Protein AF-A0A0S8ILL0-F1 (afdb_monomer)

Foldseek 3Di:
DDLVVLLVVLLVLQVVQDPDQWDWWDFWLWIWIQGSPVRFIATPVVRHTDDSLVSSLVSLQNSCVSVPADAFPPDKDFLVRAPPCVPCPVVLCVLFWVLLCVVPQQPVVCVVVLVVRTPWAWDDPEPTKIWGCRTVNKIKIKHWHHDDPPGGIGITIITGPSVVVRDHSVSVSVSSSVVSVSD

Solvent-accessible surface area (backbone atoms only — not comparable to full-atom values): 10178 Å² total; per-residue (Å²): 132,58,66,68,60,55,41,52,52,36,50,54,56,32,59,73,76,45,90,60,59,64,49,79,47,61,48,58,86,38,43,30,45,35,35,58,81,79,72,42,44,32,32,63,84,74,73,38,76,56,56,68,74,54,43,44,51,53,35,41,46,49,41,33,50,76,75,54,67,68,68,81,65,86,42,73,36,43,70,88,71,51,70,79,47,81,88,40,61,68,54,37,43,61,46,26,32,46,51,41,29,70,72,26,34,90,49,51,73,62,58,61,63,45,54,81,71,37,65,54,47,80,45,98,45,71,79,36,22,36,36,33,45,42,31,91,92,39,53,39,35,41,35,30,39,69,51,61,100,89,45,71,41,43,53,50,59,31,31,40,54,35,47,68,78,52,39,55,58,67,51,50,46,51,47,43,23,52,52,30,70,71,96

Nearest PDB structures (foldseek):
  6m3l-assembly1_B-2  TM=4.418E-01  e=1.597E+00  Pyrococcus abyssi GE5
  8eww-assembly2_B  TM=3.552E-01  e=1.205E+00  Arabidopsis thaliana
  6dhv-assembly1_A  TM=3.533E-01  e=1.597E+00  Arabidopsis thaliana
  8ey9-assembly3_C  TM=3.560E-01  e=3.141E+00  Arabidopsis thaliana
  4dx8-assembly2_B  TM=2.811E-01  e=2.240E+00  Homo sapiens

Sequence (183 aa):
MSYAIALNKAWEELLGLSSSKELSVKFLADEYTIDCENRRALSLSCNAPTKDFIAILLLHYLTKKVQGLPVLTEEWLGFKELSGIEGYKAAFKRRSLEPIIRKYGRNPQELLSVLDRLPGKRVDQADIGIVLEAFEGVPVMILMWRPDEEFGPEANILFDRSITGIFCTEDIVVLAGIVANQL

Mean predicted aligned error: 3.22 Å

Structure (mmCIF, N/CA/C/O backbone):
data_AF-A0A0S8ILL0-F1
#
_entry.id   AF-A0A0S8ILL0-F1
#
loop_
_atom_site.group_PDB
_atom_site.id
_atom_site.type_symbol
_atom_site.label_atom_id
_atom_site.label_alt_id
_atom_site.label_comp_id
_atom_site.label_asym_id
_atom_site.label_entity_id
_atom_site.label_seq_id
_atom_site.pdbx_PDB_ins_code
_atom_site.Cartn_x
_atom_site.Cartn_y
_atom_site.Cartn_z
_atom_site.occupancy
_atom_site.B_iso_or_equiv
_atom_site.auth_seq_id
_atom_site.auth_comp_id
_atom_site.auth_asym_id
_atom_site.auth_atom_id
_atom_site.pdbx_PDB_model_num
ATOM 1 N N . MET A 1 1 ? -0.898 18.788 7.955 1.00 62.12 1 MET A N 1
ATOM 2 C CA . MET A 1 1 ? -1.599 18.245 9.141 1.00 62.12 1 MET A CA 1
ATOM 3 C C . MET A 1 1 ? -0.627 17.319 9.861 1.00 62.12 1 MET A C 1
ATOM 5 O O . MET A 1 1 ? 0.148 16.672 9.171 1.00 62.12 1 MET A O 1
ATOM 9 N N . SER A 1 2 ? -0.567 17.299 11.196 1.00 86.94 2 SER A N 1
ATOM 10 C CA . SER A 1 2 ? 0.280 16.314 11.891 1.00 86.94 2 SER A CA 1
ATOM 11 C C . SER A 1 2 ? -0.381 14.933 11.858 1.00 86.94 2 SER A C 1
ATOM 13 O O . SER A 1 2 ? -1.610 14.842 11.810 1.00 86.94 2 SER A O 1
ATOM 15 N N . TYR A 1 3 ? 0.417 13.865 11.925 1.00 87.81 3 TYR A N 1
ATOM 16 C CA . TYR A 1 3 ? -0.109 12.496 11.960 1.00 87.81 3 TYR A CA 1
ATOM 17 C C . TYR A 1 3 ? -1.069 12.258 13.129 1.00 87.81 3 TYR A C 1
ATOM 19 O O . TYR A 1 3 ? -2.081 11.595 12.948 1.00 87.81 3 TYR A O 1
ATOM 27 N N . ALA A 1 4 ? -0.827 12.873 14.289 1.00 90.50 4 ALA A N 1
ATOM 28 C CA . ALA A 1 4 ? -1.716 12.766 15.445 1.00 90.50 4 ALA A CA 1
ATOM 29 C C . ALA 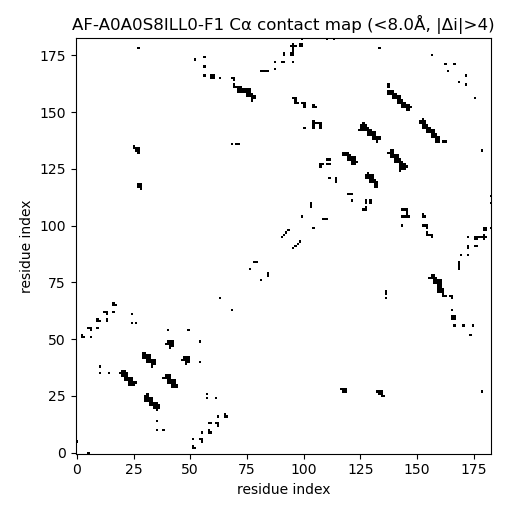A 1 4 ? -3.147 13.256 15.154 1.00 90.50 4 ALA A C 1
ATOM 31 O O . ALA A 1 4 ? -4.114 12.628 15.575 1.00 90.50 4 ALA A O 1
ATOM 32 N N . ILE A 1 5 ? -3.296 14.357 14.406 1.00 93.12 5 ILE A N 1
ATOM 33 C CA . ILE A 1 5 ? -4.619 14.887 14.039 1.00 93.12 5 ILE A CA 1
ATOM 34 C C . ILE A 1 5 ? -5.313 13.940 13.054 1.00 93.12 5 ILE A C 1
ATOM 36 O O . ILE A 1 5 ? -6.489 13.631 13.233 1.00 93.12 5 ILE A O 1
ATOM 40 N N . ALA A 1 6 ? -4.583 13.461 12.043 1.00 93.62 6 ALA A N 1
ATOM 41 C CA . ALA A 1 6 ? -5.119 12.527 11.056 1.00 93.62 6 ALA A CA 1
ATOM 42 C C . ALA A 1 6 ? -5.548 11.198 11.704 1.00 93.62 6 ALA A C 1
ATOM 44 O O . ALA A 1 6 ? -6.652 10.726 11.450 1.00 93.62 6 ALA A O 1
ATOM 45 N N . LEU A 1 7 ? -4.727 10.651 12.606 1.00 95.19 7 LEU A N 1
ATOM 46 C CA . LEU A 1 7 ? -5.043 9.445 13.371 1.00 95.19 7 LEU A CA 1
ATOM 47 C C . LEU A 1 7 ? -6.288 9.623 14.234 1.00 95.19 7 LEU A C 1
ATOM 49 O O . LEU A 1 7 ? -7.170 8.772 14.198 1.00 95.19 7 LEU A O 1
ATOM 53 N N . ASN A 1 8 ? -6.381 10.718 14.992 1.00 95.69 8 ASN A N 1
ATOM 54 C CA . ASN A 1 8 ? -7.549 10.967 15.836 1.00 95.69 8 ASN A CA 1
ATOM 55 C C . ASN A 1 8 ? -8.836 11.006 15.011 1.00 95.69 8 ASN A C 1
ATOM 57 O O . ASN A 1 8 ? -9.804 10.343 15.376 1.00 95.69 8 ASN A O 1
ATOM 61 N N . LYS A 1 9 ? -8.816 11.705 13.871 1.00 95.88 9 LYS A N 1
ATOM 62 C CA . LYS A 1 9 ? -9.959 11.759 12.958 1.00 95.88 9 LYS A CA 1
ATOM 63 C C . LYS A 1 9 ? -10.311 10.375 12.397 1.00 95.88 9 LYS A C 1
ATOM 65 O O . LYS A 1 9 ? -11.478 10.002 12.404 1.00 95.88 9 LYS A O 1
ATOM 70 N N . ALA A 1 10 ? -9.315 9.610 11.950 1.00 96.38 10 ALA A N 1
ATOM 71 C CA . ALA A 1 10 ? -9.527 8.275 11.394 1.00 96.38 10 ALA A CA 1
ATOM 72 C C . ALA A 1 10 ? -10.113 7.297 12.433 1.00 96.38 10 ALA A C 1
ATOM 74 O O . ALA A 1 10 ? -11.002 6.510 12.112 1.00 96.38 10 ALA A O 1
ATOM 75 N N . TRP A 1 11 ? -9.667 7.381 13.693 1.00 96.88 11 TRP A N 1
ATOM 76 C CA . TRP A 1 11 ? -10.238 6.606 14.797 1.00 96.88 11 TRP A CA 1
ATOM 77 C C . TRP A 1 11 ? -11.682 6.995 15.101 1.00 96.88 11 TRP A C 1
ATOM 79 O O . TRP A 1 11 ? -12.519 6.114 15.267 1.00 96.88 11 TRP A O 1
ATOM 89 N N . GLU A 1 12 ? -11.982 8.291 15.190 1.00 96.19 12 GLU A N 1
ATOM 90 C CA . GLU A 1 12 ? -13.347 8.771 15.439 1.00 96.19 12 GLU A CA 1
ATOM 91 C C . GLU A 1 12 ? -14.320 8.294 14.359 1.00 96.19 12 GLU A C 1
ATOM 93 O O . GLU A 1 12 ? -15.421 7.849 14.680 1.00 96.19 12 GLU A O 1
ATOM 98 N N . GLU A 1 13 ? -13.897 8.324 13.095 1.00 95.56 13 GLU A N 1
ATOM 99 C CA . GLU A 1 13 ? -14.712 7.861 11.975 1.00 95.56 13 GLU A CA 1
ATOM 100 C C . GLU A 1 13 ? -14.989 6.352 12.048 1.00 95.56 13 GLU A C 1
ATOM 102 O O . GLU A 1 13 ? -16.145 5.937 11.955 1.00 95.56 13 GLU A O 1
ATOM 107 N N . LEU A 1 14 ? -13.961 5.528 12.292 1.00 95.81 14 LEU A N 1
ATOM 108 C CA . LEU A 1 14 ? -14.126 4.075 12.398 1.00 95.81 14 LEU A CA 1
ATOM 109 C C . LEU A 1 14 ? -15.006 3.679 13.596 1.00 95.81 14 LEU A C 1
ATOM 111 O O . LEU A 1 14 ? -15.910 2.852 13.460 1.00 95.81 14 LEU A O 1
ATOM 115 N N . LEU A 1 15 ? -14.763 4.279 14.766 1.00 94.69 15 LEU A N 1
ATOM 116 C CA . LEU A 1 15 ? -15.511 3.996 15.998 1.00 94.69 15 LEU A CA 1
ATOM 117 C C . LEU A 1 15 ? -16.959 4.499 15.940 1.00 94.69 15 LEU A C 1
ATOM 119 O O . LEU A 1 15 ? -17.818 3.979 16.648 1.00 94.69 15 LEU A O 1
ATOM 123 N N . GLY A 1 16 ? -17.249 5.488 15.091 1.00 93.69 16 GLY A N 1
ATOM 124 C CA . GLY A 1 16 ? -18.617 5.930 14.820 1.00 93.69 16 GLY A CA 1
ATOM 125 C C . GLY A 1 16 ? -19.445 4.924 14.012 1.00 93.69 16 GLY A C 1
ATOM 126 O O . GLY A 1 16 ? -20.671 5.014 14.011 1.00 93.69 16 GLY A O 1
ATOM 127 N N . LEU A 1 17 ? -18.798 3.971 13.332 1.00 91.31 17 LEU A N 1
ATOM 128 C CA . LEU A 1 17 ? -19.440 3.018 12.417 1.00 91.31 17 LEU A CA 1
ATOM 129 C C . LEU A 1 17 ? -19.416 1.573 12.924 1.00 91.31 17 LEU A C 1
ATOM 131 O O . LEU A 1 17 ? -20.287 0.786 12.558 1.00 91.31 17 LEU A O 1
ATOM 135 N N . SER A 1 18 ? -18.426 1.210 13.740 1.00 85.00 18 SER A N 1
ATOM 136 C CA . SER A 1 18 ? -18.232 -0.152 14.239 1.00 85.00 18 SER A CA 1
ATOM 137 C C . SER A 1 18 ? -18.241 -0.195 15.763 1.00 85.00 18 SER A C 1
ATOM 139 O O . SER A 1 18 ? -17.542 0.570 16.421 1.00 85.00 18 SER A O 1
ATOM 141 N N . SER A 1 19 ? -18.990 -1.146 16.326 1.00 84.69 19 SER A N 1
ATOM 142 C CA . SER A 1 19 ? -18.974 -1.465 17.759 1.00 84.69 19 SER A CA 1
ATOM 143 C C . SER A 1 19 ? -18.033 -2.625 18.108 1.00 84.69 19 SER A C 1
ATOM 145 O O . SER A 1 19 ? -18.062 -3.123 19.235 1.00 84.69 19 SER A O 1
ATOM 147 N N . SER A 1 20 ? -17.247 -3.115 17.144 1.00 87.69 20 SER A N 1
ATOM 148 C CA . SER A 1 20 ? -16.284 -4.192 17.378 1.00 87.69 20 SER A CA 1
ATOM 149 C C . SER A 1 20 ? -15.142 -3.711 18.268 1.00 87.69 20 SER A C 1
ATOM 151 O O . SER A 1 20 ? -14.604 -2.625 18.072 1.00 87.69 20 SER A O 1
ATOM 153 N N . LYS A 1 21 ? -14.745 -4.547 19.230 1.00 88.94 21 LYS A N 1
ATOM 154 C CA . LYS A 1 21 ? -13.593 -4.282 20.109 1.00 88.94 21 LYS A CA 1
ATOM 155 C C . LYS A 1 21 ? -12.261 -4.457 19.385 1.00 88.94 21 LYS A C 1
ATOM 157 O O . LYS A 1 21 ? -11.299 -3.752 19.670 1.00 88.94 21 LYS A O 1
ATOM 162 N N . GLU A 1 22 ? -12.233 -5.396 18.448 1.00 93.38 22 GLU A N 1
ATOM 163 C CA . GLU A 1 22 ? -11.056 -5.755 17.675 1.00 93.38 22 GLU A CA 1
ATOM 164 C C . GLU A 1 22 ? -11.464 -6.037 16.226 1.00 93.38 22 GLU A C 1
ATOM 166 O O . GLU A 1 22 ? -12.513 -6.637 15.971 1.00 93.38 22 GLU A O 1
ATOM 171 N N . LEU A 1 23 ? -10.644 -5.588 15.278 1.00 95.56 23 LEU A N 1
ATOM 172 C CA . LEU A 1 23 ? -10.777 -5.880 13.852 1.00 95.56 23 LEU A CA 1
ATOM 173 C C . LEU A 1 23 ? -9.446 -6.413 13.316 1.00 95.56 23 LEU A C 1
ATOM 175 O O . LEU A 1 23 ? -8.385 -5.989 13.768 1.00 95.56 23 LEU A O 1
ATOM 179 N N . SER A 1 24 ? -9.504 -7.294 12.317 1.00 95.69 24 SER A N 1
ATOM 180 C CA . SER A 1 24 ? -8.323 -7.716 11.558 1.00 95.69 24 SER A CA 1
ATOM 181 C C . SER A 1 24 ? -8.370 -7.175 10.131 1.00 95.69 24 SER A C 1
ATOM 183 O O . SER A 1 24 ? -9.429 -7.136 9.492 1.00 95.69 24 SER A O 1
ATOM 185 N N . VAL A 1 25 ? -7.212 -6.761 9.624 1.00 96.94 25 VAL A N 1
ATOM 186 C CA . VAL A 1 25 ? -7.027 -6.319 8.245 1.00 96.94 25 VAL A CA 1
ATOM 187 C C . VAL A 1 25 ? -5.721 -6.862 7.677 1.00 96.94 25 VAL A C 1
ATOM 189 O O . VAL A 1 25 ? -4.649 -6.685 8.251 1.00 96.94 25 VAL A O 1
ATOM 192 N N . LYS A 1 26 ? -5.809 -7.491 6.504 1.00 96.94 26 LYS A N 1
ATOM 193 C CA . LYS A 1 26 ? -4.635 -7.862 5.712 1.00 96.94 26 LYS A CA 1
ATOM 194 C C . LYS A 1 26 ? -4.172 -6.672 4.892 1.00 96.94 26 LYS A C 1
ATOM 196 O O . LYS A 1 26 ? -4.985 -6.024 4.233 1.00 96.94 26 LYS A O 1
ATOM 201 N N . PHE A 1 27 ? -2.873 -6.418 4.931 1.00 97.56 27 PHE A N 1
ATOM 202 C CA . PHE A 1 27 ? -2.222 -5.393 4.136 1.00 97.56 27 PHE A CA 1
ATOM 203 C C . PHE A 1 27 ? -0.888 -5.936 3.614 1.00 97.56 27 PHE A C 1
ATOM 205 O O . PHE A 1 27 ? 0.071 -6.114 4.369 1.00 97.56 27 PHE A O 1
ATOM 212 N N . LEU A 1 28 ? -0.835 -6.194 2.305 1.00 95.38 28 LEU A N 1
ATOM 213 C CA . LEU A 1 28 ? 0.271 -6.862 1.616 1.00 95.38 28 LEU A CA 1
ATOM 214 C C . LEU A 1 28 ? 0.582 -8.233 2.254 1.00 95.38 28 LEU A C 1
ATOM 216 O O . LEU A 1 28 ? -0.301 -9.081 2.335 1.00 95.38 28 LEU A O 1
ATOM 220 N N . ALA A 1 29 ? 1.826 -8.471 2.682 1.00 93.00 29 ALA A N 1
ATOM 221 C CA . ALA A 1 29 ? 2.252 -9.730 3.305 1.00 93.00 29 ALA A CA 1
ATOM 222 C C . ALA A 1 29 ? 1.892 -9.854 4.796 1.00 93.00 29 ALA A C 1
ATOM 224 O O . ALA A 1 29 ? 2.177 -10.890 5.392 1.00 93.00 29 ALA A O 1
ATOM 225 N N . ASP A 1 30 ? 1.350 -8.805 5.415 1.00 95.50 30 ASP A N 1
ATOM 226 C CA . ASP A 1 30 ? 1.128 -8.760 6.859 1.00 95.50 30 ASP A CA 1
ATOM 227 C C . ASP A 1 30 ? -0.364 -8.675 7.195 1.00 95.50 30 ASP A C 1
ATOM 229 O O . ASP A 1 30 ? -1.201 -8.263 6.386 1.00 95.50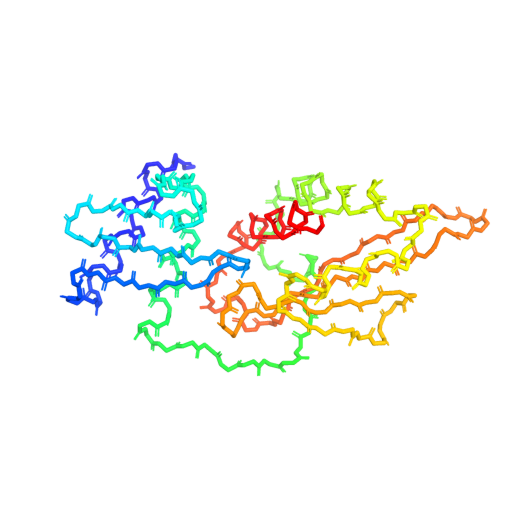 30 ASP A O 1
ATOM 233 N N . GLU A 1 31 ? -0.688 -9.058 8.420 1.00 96.94 31 GLU A N 1
ATOM 234 C CA . GLU A 1 31 ? -2.012 -8.926 9.006 1.00 96.94 31 GLU A CA 1
ATOM 235 C C . GLU A 1 31 ? -1.903 -8.032 10.238 1.00 96.94 31 GLU A C 1
ATOM 237 O O . GLU A 1 31 ? -0.939 -8.103 11.000 1.00 96.94 31 GLU A O 1
ATOM 242 N N . TYR A 1 32 ? -2.870 -7.137 10.401 1.00 97.88 32 TYR A N 1
ATOM 243 C CA . TYR A 1 32 ? -2.864 -6.153 11.468 1.00 97.88 32 TYR A CA 1
ATOM 244 C C . TYR A 1 32 ? -4.095 -6.307 12.339 1.00 97.88 32 TYR A C 1
ATOM 246 O O . TYR A 1 32 ? -5.222 -6.323 11.841 1.00 97.88 32 TYR A O 1
ATOM 254 N N . THR A 1 33 ? -3.862 -6.319 13.646 1.00 97.38 33 THR A N 1
ATOM 255 C CA . THR A 1 33 ? -4.913 -6.228 14.653 1.00 97.38 33 THR A CA 1
ATOM 256 C C . THR A 1 33 ? -5.158 -4.766 14.996 1.00 97.38 33 THR A C 1
ATOM 258 O O . THR A 1 33 ? -4.234 -4.032 15.360 1.00 97.38 33 THR A O 1
ATOM 261 N N . ILE A 1 34 ? -6.413 -4.345 14.884 1.00 97.31 34 ILE A N 1
ATOM 262 C CA . ILE A 1 34 ? -6.891 -3.009 15.222 1.00 97.31 34 ILE A CA 1
ATOM 263 C C . ILE A 1 34 ? -7.681 -3.110 16.522 1.00 97.31 34 ILE A C 1
ATOM 265 O O . ILE A 1 34 ? -8.834 -3.534 16.533 1.00 97.31 34 ILE A O 1
ATOM 269 N N . ASP A 1 35 ? -7.029 -2.723 17.611 1.00 94.94 35 ASP A N 1
ATOM 270 C CA . ASP A 1 35 ? -7.610 -2.616 18.943 1.00 94.94 35 ASP A CA 1
ATOM 271 C C . ASP A 1 35 ? -8.358 -1.281 19.043 1.00 94.94 35 ASP A C 1
ATOM 273 O O . ASP A 1 35 ? -7.756 -0.205 19.163 1.00 94.94 35 ASP A O 1
ATOM 277 N N . CYS A 1 36 ? -9.683 -1.361 18.939 1.00 93.62 36 CYS A N 1
ATOM 278 C CA . CYS A 1 36 ? -10.584 -0.215 18.954 1.00 93.62 36 CYS A CA 1
ATOM 279 C C . CYS A 1 36 ? -10.744 0.384 20.358 1.00 93.62 36 CYS A C 1
ATOM 281 O O . CYS A 1 36 ? -10.992 1.585 20.475 1.00 93.62 36 CYS A O 1
ATOM 283 N N . GLU A 1 37 ? -10.567 -0.414 21.417 1.00 91.25 37 GLU A N 1
ATOM 284 C CA . GLU A 1 37 ? -10.673 0.054 22.804 1.00 91.25 37 GLU A CA 1
ATOM 285 C C . GLU A 1 37 ? -9.475 0.938 23.174 1.00 91.25 37 GLU A C 1
ATOM 287 O O . GLU A 1 37 ? -9.647 2.032 23.715 1.00 91.25 37 GLU A O 1
ATOM 292 N N . ASN A 1 38 ? -8.262 0.504 22.821 1.00 93.25 38 ASN A N 1
ATOM 293 C CA . ASN A 1 38 ? -7.025 1.221 23.139 1.00 93.25 38 ASN A CA 1
ATOM 294 C C . ASN A 1 38 ? -6.517 2.121 22.003 1.00 93.25 38 ASN A C 1
ATOM 296 O O . ASN A 1 38 ? -5.496 2.790 22.175 1.00 93.25 38 ASN A O 1
ATOM 300 N N . ARG A 1 39 ? -7.205 2.150 20.852 1.00 94.75 39 ARG A N 1
ATOM 301 C CA . ARG A 1 39 ? -6.822 2.892 19.635 1.00 94.75 39 ARG A CA 1
ATOM 302 C C . ARG A 1 39 ? -5.411 2.549 19.155 1.00 94.75 39 ARG A C 1
ATOM 304 O O . ARG A 1 39 ? -4.571 3.427 18.933 1.00 94.75 39 ARG A O 1
ATOM 311 N N . ARG A 1 40 ? -5.135 1.253 18.994 1.00 94.44 40 ARG A N 1
ATOM 312 C CA . ARG A 1 40 ? -3.820 0.743 18.576 1.00 94.44 40 ARG A CA 1
ATOM 313 C C . ARG A 1 40 ? -3.931 -0.150 17.351 1.00 94.44 40 ARG A C 1
ATOM 315 O O . ARG A 1 40 ? -4.820 -0.984 17.260 1.00 94.44 40 ARG A O 1
ATOM 322 N N . ALA A 1 41 ? -2.978 0.002 16.437 1.00 96.50 41 ALA A N 1
ATOM 323 C CA . ALA A 1 41 ? -2.793 -0.890 15.301 1.00 96.50 41 ALA A CA 1
ATOM 324 C C . ALA A 1 41 ? -1.481 -1.665 15.482 1.00 96.50 41 ALA A C 1
ATOM 326 O O . ALA A 1 41 ? -0.410 -1.059 15.603 1.00 96.50 41 ALA A O 1
ATOM 327 N N . LEU A 1 42 ? -1.568 -2.992 15.532 1.00 96.81 42 LEU A N 1
ATOM 328 C CA . LEU A 1 42 ? -0.453 -3.903 15.784 1.00 96.81 42 LEU A CA 1
ATOM 329 C C . LEU A 1 42 ? -0.196 -4.753 14.542 1.00 96.81 42 LEU A C 1
ATOM 331 O O . LEU A 1 42 ? -1.124 -5.344 14.006 1.00 96.81 42 LEU A O 1
ATOM 335 N N . SER A 1 43 ? 1.057 -4.812 14.098 1.00 96.75 43 SER A N 1
ATOM 336 C CA . SER A 1 43 ? 1.499 -5.755 13.066 1.00 96.75 43 SER A CA 1
ATOM 337 C C . SER A 1 43 ? 1.645 -7.144 13.681 1.00 96.75 43 SER A C 1
ATOM 339 O O . SER A 1 43 ? 2.340 -7.285 14.691 1.00 96.75 43 SER A O 1
ATOM 341 N N . LEU A 1 44 ? 1.031 -8.167 13.083 1.00 95.56 44 LEU A N 1
ATOM 342 C CA . LEU A 1 44 ? 1.160 -9.544 13.561 1.00 95.56 44 LEU A CA 1
ATOM 343 C C . LEU A 1 44 ? 2.505 -10.169 13.184 1.00 95.56 44 LEU A C 1
ATOM 345 O O . LEU A 1 44 ? 3.011 -10.998 13.939 1.00 95.56 44 LEU A O 1
ATOM 349 N N . SER A 1 45 ? 3.136 -9.739 12.086 1.00 92.94 45 SER A N 1
ATOM 350 C CA . SER A 1 45 ? 4.460 -10.244 11.696 1.00 92.94 45 SER A CA 1
ATOM 351 C C . SER A 1 45 ? 5.564 -9.931 12.715 1.00 92.94 45 SER A C 1
ATOM 353 O O . SER A 1 45 ? 6.460 -10.749 12.924 1.00 92.94 45 SER A O 1
ATOM 355 N N . CYS A 1 46 ? 5.510 -8.764 13.368 1.00 91.25 46 CYS A N 1
ATOM 356 C CA . CYS A 1 46 ? 6.525 -8.328 14.338 1.00 91.25 46 CYS A CA 1
ATOM 357 C C . CYS A 1 46 ? 5.994 -8.092 15.758 1.00 91.25 46 CYS A C 1
ATOM 359 O O . CYS A 1 46 ? 6.773 -7.750 16.648 1.00 91.25 46 CYS A O 1
ATOM 361 N N . ASN A 1 47 ? 4.690 -8.277 15.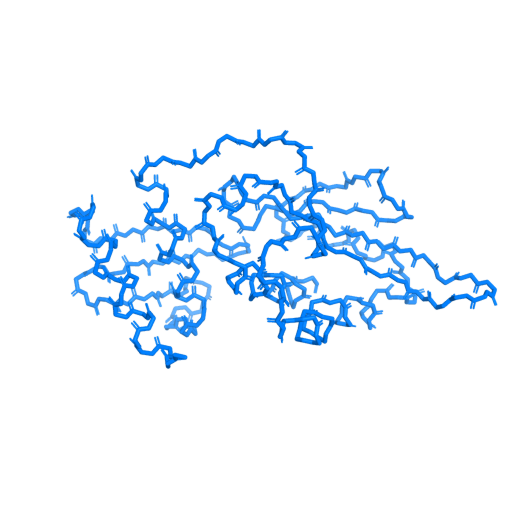977 1.00 91.44 47 ASN A N 1
ATOM 362 C CA . ASN A 1 47 ? 4.002 -8.048 17.247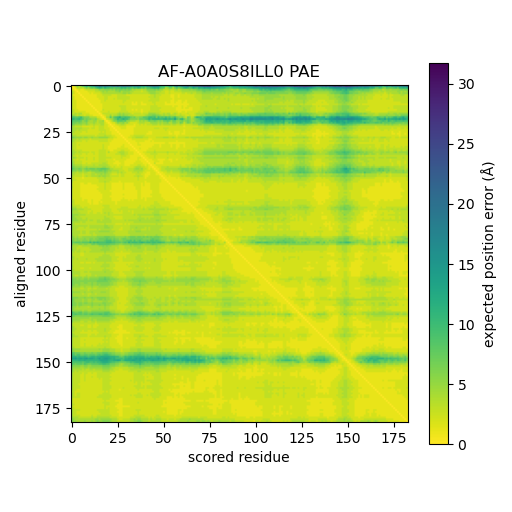 1.00 91.44 47 ASN A CA 1
ATOM 363 C C . ASN A 1 47 ? 4.302 -6.665 17.863 1.00 91.44 47 ASN A C 1
ATOM 365 O O . ASN A 1 47 ? 4.516 -6.525 19.070 1.00 91.44 47 ASN A O 1
ATOM 369 N N . ALA A 1 48 ? 4.363 -5.635 17.017 1.00 92.81 48 ALA A N 1
ATOM 370 C CA . ALA A 1 48 ? 4.701 -4.271 17.410 1.00 92.81 48 ALA A CA 1
ATOM 371 C C . ALA A 1 48 ? 3.704 -3.254 16.830 1.00 92.81 48 ALA A C 1
ATOM 373 O O . ALA A 1 48 ? 3.085 -3.513 15.791 1.00 92.81 48 ALA A O 1
ATOM 374 N N . PRO A 1 49 ? 3.541 -2.078 17.472 1.00 94.06 49 PRO A N 1
ATOM 375 C CA . PRO A 1 49 ? 2.774 -0.982 16.897 1.00 94.06 49 PRO A CA 1
ATOM 376 C C . PRO A 1 49 ? 3.287 -0.604 15.511 1.00 94.06 49 PRO A C 1
ATOM 378 O O . PRO A 1 49 ? 4.494 -0.465 15.295 1.00 94.06 49 PRO A O 1
ATOM 381 N N . THR A 1 50 ? 2.359 -0.422 14.577 1.00 94.88 50 THR A N 1
ATOM 382 C CA . THR A 1 50 ? 2.709 0.035 13.235 1.00 94.88 50 THR A CA 1
ATOM 383 C C . THR A 1 50 ? 3.032 1.530 13.216 1.00 94.88 50 THR A C 1
ATOM 385 O O . THR A 1 50 ? 2.761 2.267 14.164 1.00 94.88 50 THR A O 1
ATOM 388 N N . LYS A 1 51 ? 3.624 1.995 12.116 1.00 94.81 51 LYS A N 1
ATOM 389 C CA . LYS A 1 51 ? 3.909 3.419 11.904 1.00 94.81 51 LYS A CA 1
ATOM 390 C C . LYS A 1 51 ? 2.607 4.184 11.664 1.00 94.81 51 LYS A C 1
ATOM 392 O O . LYS A 1 51 ? 1.718 3.668 10.992 1.00 94.81 51 LYS A O 1
ATOM 397 N N . ASP A 1 52 ? 2.543 5.440 12.101 1.00 95.62 52 ASP A N 1
ATOM 398 C CA . ASP A 1 52 ? 1.341 6.283 11.999 1.00 95.62 52 ASP A CA 1
ATOM 399 C C . ASP A 1 52 ? 0.706 6.294 10.604 1.00 95.62 52 ASP A C 1
ATOM 401 O O . ASP A 1 52 ? -0.499 6.121 10.465 1.00 95.62 52 ASP A O 1
ATOM 405 N N . PHE A 1 53 ? 1.515 6.445 9.553 1.00 95.31 53 PHE A N 1
ATOM 406 C CA . PHE A 1 53 ? 1.011 6.479 8.180 1.00 95.31 53 PHE A CA 1
ATOM 407 C C . PHE A 1 53 ? 0.430 5.134 7.717 1.00 95.31 53 PHE A C 1
ATOM 409 O O . PHE A 1 53 ? -0.465 5.125 6.882 1.00 95.31 53 PHE A O 1
ATOM 416 N N . ILE A 1 54 ? 0.904 4.005 8.258 1.00 97.06 54 ILE A N 1
ATOM 417 C CA . ILE A 1 54 ? 0.290 2.696 8.005 1.00 97.06 54 ILE A CA 1
ATOM 418 C C . ILE A 1 54 ? -1.030 2.629 8.765 1.00 97.06 54 ILE A C 1
ATOM 420 O O . ILE A 1 54 ? -2.045 2.314 8.163 1.00 97.06 54 ILE A O 1
ATOM 424 N N . ALA A 1 55 ? -1.041 2.989 10.052 1.00 97.69 55 ALA A N 1
ATOM 425 C CA . ALA A 1 55 ? -2.262 2.994 10.855 1.00 97.69 55 ALA A CA 1
ATOM 426 C C . ALA A 1 55 ? -3.375 3.841 10.211 1.00 97.69 55 ALA A C 1
ATOM 428 O O . ALA A 1 55 ? -4.507 3.378 10.134 1.00 97.69 55 ALA A O 1
ATOM 429 N N . ILE A 1 56 ? -3.058 5.022 9.668 1.00 98.00 56 ILE A N 1
ATOM 430 C CA . ILE A 1 56 ? -4.023 5.860 8.934 1.00 98.00 56 ILE A CA 1
ATOM 431 C C . ILE A 1 56 ? -4.621 5.109 7.736 1.00 98.00 56 ILE A C 1
ATOM 433 O O . ILE A 1 56 ? -5.842 5.065 7.607 1.00 98.00 56 ILE A O 1
ATOM 437 N N . LEU A 1 57 ? -3.793 4.461 6.906 1.00 98.31 57 LEU A N 1
ATOM 438 C CA . LEU A 1 57 ? -4.281 3.671 5.769 1.00 98.31 57 LEU A CA 1
ATOM 439 C C . LEU A 1 57 ? -5.184 2.515 6.211 1.00 98.31 57 LEU A C 1
ATOM 441 O O . LEU A 1 57 ? -6.242 2.310 5.621 1.00 98.31 57 LEU A O 1
ATOM 445 N N . LEU A 1 58 ? -4.788 1.779 7.255 1.00 98.44 58 LEU A N 1
ATOM 446 C CA . LEU A 1 58 ? -5.582 0.671 7.794 1.00 98.44 58 LEU A CA 1
ATOM 447 C C . LEU A 1 58 ? -6.958 1.158 8.269 1.00 98.44 58 LEU A C 1
ATOM 449 O O . LEU A 1 58 ? -7.970 0.525 7.973 1.00 98.44 58 LEU A O 1
ATOM 453 N N . LEU A 1 59 ? -6.999 2.292 8.975 1.00 98.25 59 LEU A N 1
ATOM 454 C CA . LEU A 1 59 ? -8.234 2.879 9.493 1.00 98.25 59 LEU A CA 1
ATOM 455 C C . LEU A 1 59 ? -9.137 3.387 8.365 1.00 98.25 59 LEU A C 1
ATOM 457 O O . LEU A 1 59 ? -10.314 3.040 8.345 1.00 98.25 59 LEU A O 1
ATOM 461 N N . HIS A 1 60 ? -8.607 4.144 7.398 1.00 98.44 60 HIS A N 1
ATOM 462 C CA . HIS A 1 60 ? -9.387 4.613 6.245 1.00 98.44 60 HIS A CA 1
ATOM 463 C C . HIS A 1 60 ? -9.962 3.443 5.435 1.00 98.44 60 HIS A C 1
ATOM 465 O O . HIS A 1 60 ? -11.146 3.447 5.092 1.00 98.44 60 HIS A O 1
ATOM 471 N N . TYR A 1 61 ? -9.154 2.405 5.195 1.00 98.56 61 TYR A N 1
ATOM 472 C CA . TYR A 1 61 ? -9.615 1.192 4.531 1.00 98.56 61 TYR A CA 1
ATOM 473 C C . TYR A 1 61 ? -10.734 0.499 5.314 1.00 98.56 61 TYR A C 1
ATOM 475 O O . TYR A 1 61 ? -11.775 0.182 4.743 1.00 98.56 61 TYR A O 1
ATOM 483 N N . LEU A 1 62 ? -10.557 0.283 6.622 1.00 98.12 62 LEU A N 1
ATOM 484 C CA . LEU A 1 62 ? -11.556 -0.389 7.455 1.00 98.12 62 LEU A CA 1
ATOM 485 C C . LEU A 1 62 ? -12.860 0.397 7.557 1.00 98.12 62 LEU A C 1
ATOM 487 O O . LEU A 1 62 ? -13.927 -0.202 7.452 1.00 98.12 62 LEU A O 1
ATOM 491 N N . THR A 1 63 ? -12.786 1.720 7.695 1.00 97.50 63 THR A N 1
ATOM 492 C CA . THR A 1 63 ? -13.953 2.608 7.656 1.00 97.50 63 THR A CA 1
ATOM 493 C C . THR A 1 63 ? -14.766 2.359 6.389 1.00 97.50 63 THR A C 1
ATOM 495 O O . THR A 1 63 ? -15.979 2.157 6.449 1.00 97.50 63 THR A O 1
ATOM 498 N N . LYS A 1 64 ? -14.094 2.291 5.236 1.00 97.31 64 LYS A N 1
ATOM 499 C CA . LYS A 1 64 ? -14.747 2.019 3.953 1.00 97.31 64 LYS A CA 1
ATOM 500 C C . LYS A 1 64 ? -15.236 0.585 3.838 1.00 97.31 64 LYS A C 1
ATOM 502 O O . LYS A 1 64 ? -16.338 0.363 3.353 1.00 97.31 64 LYS A O 1
ATOM 507 N N . LYS A 1 65 ? -14.487 -0.384 4.359 1.00 96.69 65 LYS A N 1
ATOM 508 C CA . LYS A 1 65 ? -14.894 -1.791 4.389 1.00 96.69 65 LYS A CA 1
ATOM 509 C C . LYS A 1 65 ? -16.174 -2.005 5.201 1.00 96.69 65 LYS A C 1
ATOM 511 O O . LYS A 1 65 ? -17.050 -2.729 4.743 1.00 96.69 65 LYS A O 1
ATOM 516 N N . VAL A 1 66 ? -16.315 -1.346 6.353 1.00 95.56 66 VAL A N 1
ATOM 517 C CA . VAL A 1 66 ? -17.535 -1.393 7.183 1.00 95.56 66 VAL A CA 1
ATOM 518 C C . VAL A 1 66 ? -18.733 -0.769 6.457 1.00 95.56 66 VAL A C 1
ATOM 520 O O . VAL A 1 66 ? -19.850 -1.261 6.585 1.00 95.56 66 VAL A O 1
ATOM 523 N N . GLN A 1 67 ? -18.507 0.280 5.661 1.00 94.94 67 GLN A N 1
ATOM 524 C CA . GLN A 1 67 ? -19.543 0.916 4.834 1.00 94.94 67 GLN A CA 1
ATOM 525 C C . GLN A 1 67 ? -19.891 0.116 3.563 1.00 94.94 67 GLN A C 1
ATOM 527 O O . GLN A 1 67 ? -20.955 0.333 2.984 1.00 94.94 67 GLN A O 1
ATOM 532 N N . GLY A 1 68 ? -19.016 -0.801 3.146 1.00 96.19 68 GLY A N 1
ATOM 533 C CA . GLY A 1 68 ? -19.074 -1.516 1.875 1.00 96.19 68 GLY A CA 1
ATOM 534 C C . GLY A 1 68 ? -18.033 -0.981 0.892 1.00 96.19 68 GLY A C 1
ATOM 535 O O . GLY A 1 68 ? -18.049 0.196 0.526 1.00 96.19 68 GLY A O 1
ATOM 536 N N . LEU A 1 69 ? -17.123 -1.856 0.454 1.00 97.50 69 LEU A N 1
ATOM 537 C CA . LEU A 1 69 ? -16.104 -1.492 -0.529 1.00 97.50 69 LEU A CA 1
ATOM 538 C C . LEU A 1 69 ? -16.738 -1.209 -1.901 1.00 97.50 69 LEU A C 1
ATOM 540 O O . LEU A 1 69 ? -17.703 -1.880 -2.282 1.00 97.50 69 LEU A O 1
ATOM 544 N N . PRO A 1 70 ? -16.195 -0.244 -2.664 1.00 97.38 70 PRO A N 1
ATOM 545 C CA . PRO A 1 70 ? -16.606 -0.041 -4.044 1.00 97.38 70 PRO A CA 1
ATOM 546 C C . PRO A 1 70 ? -16.281 -1.277 -4.892 1.00 97.38 70 PRO A C 1
ATOM 548 O O . PRO A 1 70 ? -15.300 -1.980 -4.653 1.00 97.38 70 PRO A O 1
ATOM 551 N N . VAL A 1 71 ? -17.105 -1.525 -5.910 1.00 97.81 71 VAL A N 1
ATOM 552 C CA . VAL A 1 71 ? -16.841 -2.569 -6.907 1.00 97.81 71 VAL A CA 1
ATOM 553 C C . VAL A 1 71 ? -15.664 -2.136 -7.782 1.00 97.81 71 VAL A C 1
ATOM 555 O O . VAL A 1 71 ? -15.568 -0.961 -8.146 1.00 97.81 71 VAL A O 1
ATOM 558 N N . LEU A 1 72 ? -14.785 -3.082 -8.124 1.00 98.12 72 LEU A N 1
ATOM 559 C CA . LEU A 1 72 ? -13.684 -2.836 -9.054 1.00 98.12 72 LEU A CA 1
ATOM 560 C C . LEU A 1 72 ? -14.221 -2.361 -10.402 1.00 98.12 72 LEU A C 1
ATOM 562 O O . LEU A 1 72 ? -15.194 -2.899 -10.930 1.00 98.12 72 LEU A O 1
ATOM 566 N N . THR A 1 73 ? -13.574 -1.337 -10.941 1.00 97.69 73 THR A N 1
ATOM 567 C CA . THR A 1 73 ? -13.982 -0.712 -12.207 1.00 97.69 73 THR A CA 1
ATOM 568 C C . THR A 1 73 ? -13.283 -1.323 -13.416 1.00 97.69 73 THR A C 1
ATOM 570 O O . THR A 1 73 ? -13.749 -1.141 -14.536 1.00 97.69 73 THR A O 1
ATOM 573 N N . GLU A 1 74 ? -12.158 -2.006 -13.188 1.00 95.94 74 GLU A N 1
ATOM 574 C CA . GLU A 1 74 ? -11.195 -2.478 -14.190 1.00 95.94 74 GLU A CA 1
ATOM 575 C C . GLU A 1 74 ? -10.553 -1.354 -15.021 1.00 95.94 74 GLU A C 1
ATOM 577 O O . GLU A 1 74 ? -9.820 -1.605 -15.980 1.00 95.94 74 GLU A O 1
ATOM 582 N N . GLU A 1 75 ? -10.774 -0.102 -14.620 1.00 97.88 75 GLU A N 1
ATOM 583 C CA . GLU A 1 75 ? -10.182 1.076 -15.229 1.00 97.88 75 GLU A CA 1
ATOM 584 C C . GLU A 1 75 ? -8.959 1.519 -14.428 1.00 97.88 75 GLU A C 1
ATOM 586 O O . GLU A 1 75 ? -9.046 1.832 -13.239 1.00 97.88 75 GLU A O 1
ATOM 591 N N . TRP A 1 76 ? -7.807 1.560 -15.092 1.00 98.19 76 TRP A N 1
ATOM 592 C CA . TRP A 1 76 ? -6.523 1.827 -14.455 1.00 98.19 76 TRP A CA 1
ATOM 593 C C . TRP A 1 76 ? -6.148 3.301 -14.543 1.00 98.19 76 TRP A C 1
ATOM 595 O O . TRP A 1 76 ? -5.993 3.843 -15.632 1.00 98.19 76 TRP A O 1
ATOM 605 N N . LEU A 1 77 ? -5.948 3.924 -13.384 1.00 98.06 77 LEU A N 1
ATOM 606 C CA . LEU A 1 77 ? -5.482 5.295 -13.237 1.00 98.06 77 LEU A CA 1
ATOM 607 C C . LEU A 1 77 ? -3.984 5.326 -12.958 1.00 98.06 77 LEU A C 1
ATOM 609 O O . LEU A 1 77 ? -3.505 4.719 -11.995 1.00 98.06 77 LEU A O 1
ATOM 613 N N . GLY A 1 78 ? -3.243 6.102 -13.740 1.00 97.69 78 GLY A N 1
ATOM 614 C CA . GLY A 1 78 ? -1.906 6.541 -13.371 1.00 97.69 78 GLY A CA 1
ATOM 615 C C . GLY A 1 78 ? -1.939 7.718 -12.397 1.00 97.69 78 GLY A C 1
ATOM 616 O O . GLY A 1 78 ? -2.935 8.424 -12.256 1.00 97.69 78 GLY A O 1
ATOM 617 N N . PHE A 1 79 ? -0.794 8.007 -11.770 1.00 96.94 79 PHE A N 1
ATOM 618 C CA . PHE A 1 79 ? -0.667 9.140 -10.842 1.00 96.94 79 PHE A CA 1
ATOM 619 C C . PHE A 1 79 ? -1.171 10.470 -11.424 1.00 96.94 79 PHE A C 1
ATOM 621 O O . PHE A 1 79 ? -1.765 11.259 -10.704 1.00 96.94 79 PHE A O 1
ATOM 628 N N . LYS A 1 80 ? -0.953 10.728 -12.722 1.00 96.12 80 LYS A N 1
ATOM 629 C CA . LYS A 1 80 ? -1.359 11.985 -13.379 1.00 96.12 80 LYS A CA 1
ATOM 630 C C . LYS A 1 80 ? -2.876 12.148 -13.526 1.00 96.12 80 LYS A C 1
ATOM 632 O O . LYS A 1 80 ? -3.322 13.255 -13.798 1.00 96.12 80 LYS A O 1
ATOM 637 N N . GLU A 1 81 ? -3.632 11.065 -13.388 1.00 96.88 81 GLU A N 1
ATOM 638 C CA . GLU A 1 81 ? -5.089 11.041 -13.546 1.00 96.88 81 GLU A CA 1
ATOM 639 C C . GLU A 1 81 ? -5.818 11.167 -12.202 1.00 96.88 81 GLU A C 1
ATOM 641 O O . GLU A 1 81 ? -7.034 11.336 -12.168 1.00 96.88 81 GLU A O 1
ATOM 646 N N . LEU A 1 82 ? -5.083 11.119 -11.085 1.00 95.62 82 LEU A N 1
ATOM 647 C CA . LEU A 1 82 ? -5.632 11.391 -9.762 1.00 95.62 82 LEU A CA 1
ATOM 648 C C . LEU A 1 82 ? -5.909 12.894 -9.601 1.00 95.62 82 LEU A C 1
ATOM 650 O O . LEU A 1 82 ? -5.145 13.746 -10.056 1.00 95.62 82 LEU A O 1
ATOM 654 N N . SER A 1 83 ? -6.985 13.237 -8.896 1.00 93.19 83 SER A N 1
ATOM 655 C CA . SER A 1 83 ? -7.286 14.623 -8.523 1.00 93.19 83 SER A CA 1
ATOM 656 C C . SER A 1 83 ? -6.391 15.103 -7.375 1.00 93.19 83 SER A C 1
ATOM 658 O O . SER A 1 83 ? -6.113 14.330 -6.462 1.00 93.19 83 SER A O 1
ATOM 660 N N . GLY A 1 84 ? -5.998 16.378 -7.338 1.00 91.50 84 GLY A N 1
ATOM 661 C CA . GLY A 1 84 ? -5.276 16.939 -6.183 1.00 91.50 84 GLY A CA 1
ATOM 662 C C . GLY A 1 84 ? -3.831 16.443 -6.047 1.00 91.50 84 GLY A C 1
ATOM 663 O O . GLY A 1 84 ? -3.333 16.246 -4.940 1.00 91.50 84 GLY A O 1
ATOM 664 N N . ILE A 1 85 ? -3.164 16.177 -7.171 1.00 93.00 85 ILE A N 1
ATOM 665 C CA . ILE A 1 85 ? -1.780 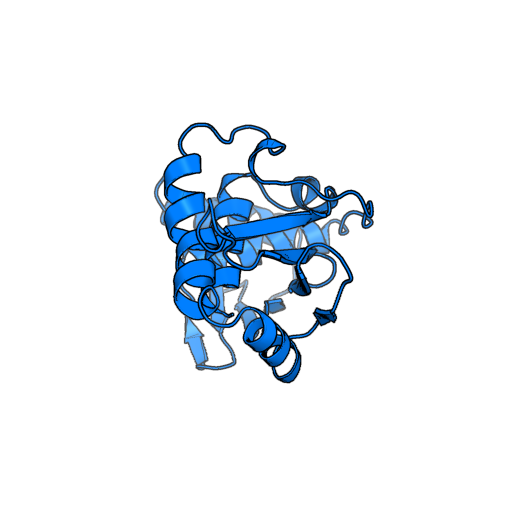15.676 -7.222 1.00 93.00 85 ILE A CA 1
ATOM 666 C C . ILE A 1 85 ? -0.733 16.772 -6.993 1.00 93.00 85 ILE A C 1
ATOM 668 O O . ILE A 1 85 ? 0.471 16.489 -6.895 1.00 93.00 85 ILE A O 1
ATOM 672 N N . GLU A 1 86 ? -1.176 18.028 -6.938 1.00 92.44 86 GLU A N 1
ATOM 673 C CA . GLU A 1 86 ? -0.352 19.201 -6.699 1.00 92.44 86 GLU A CA 1
ATOM 674 C C . GLU A 1 86 ? 0.438 19.026 -5.394 1.00 92.44 86 GLU A C 1
ATOM 676 O O . GLU A 1 86 ? -0.107 18.770 -4.327 1.00 92.44 86 GLU A O 1
ATOM 681 N N . GLY A 1 87 ? 1.767 19.126 -5.482 1.00 92.44 87 GLY A N 1
ATOM 682 C CA . GLY A 1 87 ? 2.670 18.922 -4.343 1.00 92.44 87 GLY A CA 1
ATOM 683 C C . GLY A 1 87 ? 3.144 17.477 -4.129 1.00 92.44 87 GLY A C 1
ATOM 684 O O . GLY A 1 87 ? 4.199 17.282 -3.524 1.00 92.44 87 GLY A O 1
ATOM 685 N N . TYR A 1 88 ? 2.477 16.464 -4.695 1.00 94.50 88 TYR A N 1
ATOM 686 C CA . TYR A 1 88 ? 2.859 15.058 -4.490 1.00 94.50 88 TYR A CA 1
ATOM 687 C C . TYR A 1 88 ? 3.770 14.482 -5.579 1.00 94.50 88 TYR A C 1
ATOM 689 O O . TYR A 1 88 ? 4.455 13.496 -5.322 1.00 94.50 88 TYR A O 1
ATOM 697 N N . LYS A 1 89 ? 3.868 15.101 -6.766 1.00 95.75 89 LYS A N 1
ATOM 698 C CA . LYS A 1 89 ? 4.634 14.560 -7.915 1.00 95.75 89 LYS A CA 1
ATOM 699 C C . LYS A 1 89 ? 6.072 14.154 -7.567 1.00 95.75 89 LYS A C 1
ATOM 701 O O . LYS A 1 89 ? 6.507 13.053 -7.900 1.00 95.75 89 LYS A O 1
ATOM 706 N N . ALA A 1 90 ? 6.814 15.031 -6.886 1.00 96.38 90 ALA A N 1
ATOM 707 C CA .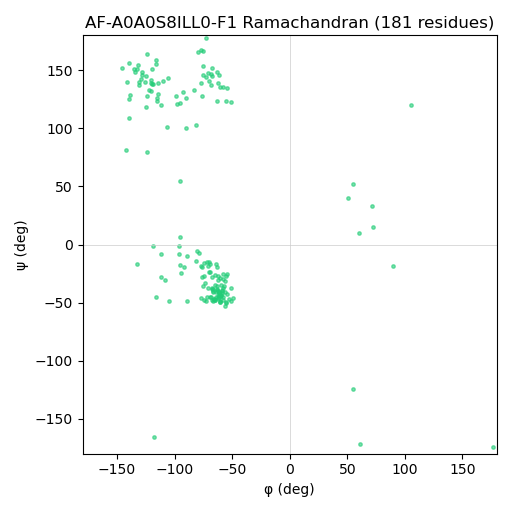 ALA A 1 90 ? 8.197 14.753 -6.495 1.00 96.38 90 ALA A CA 1
ATOM 708 C C . ALA A 1 90 ? 8.282 13.636 -5.441 1.00 96.38 90 ALA A C 1
ATOM 710 O O . ALA A 1 90 ? 9.175 12.791 -5.498 1.00 96.38 90 ALA A O 1
ATOM 711 N N . ALA A 1 91 ? 7.340 13.613 -4.494 1.00 95.94 91 ALA A N 1
ATOM 712 C CA . ALA A 1 91 ? 7.276 12.581 -3.469 1.00 95.94 91 ALA A CA 1
ATOM 713 C C . ALA A 1 91 ? 6.912 11.214 -4.066 1.00 95.94 91 ALA A C 1
ATOM 715 O O . ALA A 1 91 ? 7.592 10.245 -3.748 1.00 95.94 91 ALA A O 1
ATOM 716 N N . PHE A 1 92 ? 5.918 11.151 -4.956 1.00 97.94 92 PHE A N 1
ATOM 717 C CA . PHE A 1 92 ? 5.499 9.932 -5.647 1.00 97.94 92 PHE A CA 1
ATOM 718 C C . PHE A 1 92 ? 6.638 9.348 -6.483 1.00 97.94 92 PHE A C 1
ATOM 720 O O . PHE A 1 92 ? 6.990 8.184 -6.318 1.00 97.94 92 PHE A O 1
ATOM 727 N N . LYS A 1 93 ? 7.308 10.168 -7.308 1.00 98.00 93 LYS A N 1
ATOM 728 C CA . LYS A 1 93 ? 8.466 9.699 -8.084 1.00 98.00 93 LYS A CA 1
ATOM 729 C C . LYS A 1 93 ? 9.548 9.110 -7.171 1.00 98.00 93 LYS A C 1
ATOM 731 O O . LYS A 1 93 ? 9.959 7.971 -7.366 1.00 98.00 93 LYS A O 1
ATOM 736 N N . ARG A 1 94 ? 9.968 9.863 -6.151 1.00 98.06 94 ARG A N 1
ATOM 737 C CA . ARG A 1 94 ? 11.072 9.476 -5.258 1.00 98.06 94 ARG A CA 1
ATOM 738 C C . ARG A 1 94 ? 10.754 8.272 -4.371 1.00 98.06 94 ARG A C 1
ATOM 740 O O . ARG A 1 94 ? 11.649 7.496 -4.060 1.00 98.06 94 ARG A O 1
ATOM 747 N N . ARG A 1 95 ? 9.516 8.154 -3.886 1.00 97.38 95 ARG A N 1
ATOM 748 C CA . ARG A 1 95 ? 9.120 7.122 -2.910 1.00 97.38 95 ARG A CA 1
ATOM 749 C C . ARG A 1 95 ? 8.539 5.874 -3.559 1.00 97.38 95 ARG A C 1
ATOM 751 O O . ARG A 1 95 ? 8.604 4.826 -2.931 1.00 97.38 95 ARG A O 1
ATOM 758 N N . SER A 1 96 ? 7.995 5.993 -4.767 1.00 98.06 96 SER A N 1
ATOM 759 C CA . SER A 1 96 ? 7.247 4.913 -5.409 1.00 98.06 96 SER A CA 1
ATOM 760 C C . SER A 1 96 ? 7.921 4.413 -6.683 1.00 98.06 96 SER A C 1
ATOM 762 O O . SER A 1 96 ? 8.060 3.213 -6.841 1.00 98.06 96 SER A O 1
ATOM 764 N N . LEU A 1 97 ? 8.397 5.290 -7.575 1.00 98.38 97 LEU A N 1
ATOM 765 C CA . LEU A 1 97 ? 8.969 4.851 -8.861 1.00 98.38 97 LEU A CA 1
ATOM 766 C C . LEU A 1 97 ? 10.474 4.580 -8.782 1.00 98.38 97 LEU A C 1
ATOM 768 O O . LEU A 1 97 ? 10.948 3.530 -9.206 1.00 98.38 97 LEU A O 1
ATOM 772 N N . GLU A 1 98 ? 11.241 5.509 -8.210 1.00 98.19 98 GLU A N 1
ATOM 773 C CA . GLU A 1 98 ? 12.701 5.388 -8.123 1.00 98.19 98 GLU A CA 1
ATOM 774 C C . GLU A 1 98 ? 13.179 4.130 -7.378 1.00 98.19 98 GLU A C 1
ATOM 776 O O . GLU A 1 98 ? 14.152 3.538 -7.844 1.00 98.19 98 GLU A O 1
ATOM 781 N N . PRO A 1 99 ? 12.549 3.667 -6.278 1.00 98.31 99 PRO A N 1
ATOM 782 C CA . PRO A 1 99 ? 12.954 2.419 -5.630 1.00 98.31 99 PRO A CA 1
ATOM 783 C C . PRO A 1 99 ? 12.791 1.198 -6.540 1.00 98.31 99 PRO A C 1
ATOM 785 O O . PRO A 1 99 ? 13.683 0.353 -6.589 1.00 98.31 99 PRO A O 1
ATOM 788 N N . ILE A 1 100 ? 11.702 1.145 -7.312 1.00 98.31 100 ILE A N 1
ATOM 789 C CA . ILE A 1 100 ? 11.421 0.051 -8.250 1.00 98.31 100 ILE A CA 1
ATOM 790 C C . ILE A 1 100 ? 12.454 0.063 -9.376 1.00 98.31 100 ILE A C 1
ATOM 792 O O . ILE A 1 100 ? 13.088 -0.956 -9.635 1.00 98.31 100 ILE A O 1
ATOM 796 N N . ILE A 1 101 ? 12.699 1.230 -9.983 1.00 98.00 101 ILE A N 1
ATOM 797 C CA . ILE A 1 101 ? 13.701 1.393 -11.047 1.00 98.00 101 ILE A CA 1
ATOM 798 C C . ILE A 1 101 ? 15.098 1.024 -10.537 1.00 98.00 101 ILE A C 1
ATOM 800 O O . ILE A 1 101 ? 15.839 0.320 -11.216 1.00 98.00 101 ILE A O 1
ATOM 804 N N . ARG A 1 102 ? 15.471 1.457 -9.328 1.00 97.06 102 ARG A N 1
ATOM 805 C CA . ARG A 1 102 ? 16.774 1.119 -8.733 1.00 97.06 102 ARG A CA 1
ATOM 806 C C . ARG A 1 102 ? 16.932 -0.380 -8.497 1.00 97.06 102 ARG A C 1
ATOM 808 O O . ARG A 1 102 ? 18.029 -0.891 -8.692 1.00 97.06 102 ARG A O 1
ATOM 815 N N . LYS A 1 103 ? 15.868 -1.062 -8.063 1.00 97.50 103 LYS A N 1
ATOM 816 C CA . LYS A 1 103 ? 15.901 -2.497 -7.760 1.00 97.50 103 LYS A CA 1
ATOM 817 C C . LYS A 1 103 ? 15.865 -3.356 -9.026 1.00 97.50 103 LYS A C 1
ATOM 819 O O . LYS A 1 103 ? 16.676 -4.262 -9.160 1.00 97.50 103 LYS A O 1
ATOM 824 N N . TYR A 1 104 ? 14.971 -3.040 -9.959 1.00 97.12 104 TYR A N 1
ATOM 825 C CA . TYR A 1 104 ? 14.638 -3.900 -11.098 1.00 97.12 104 TYR A CA 1
ATOM 826 C C . TYR A 1 104 ? 15.070 -3.357 -12.460 1.00 97.12 104 TYR A C 1
ATOM 828 O O . TYR A 1 104 ? 15.003 -4.077 -13.449 1.00 97.12 104 TYR A O 1
ATOM 836 N N . GLY A 1 105 ? 15.550 -2.116 -12.554 1.00 95.12 105 GLY A N 1
ATOM 837 C CA . GLY A 1 105 ? 15.847 -1.475 -13.839 1.00 95.12 105 GLY A CA 1
ATOM 838 C C . GLY A 1 105 ? 16.938 -2.168 -14.660 1.00 95.12 105 GLY A C 1
ATOM 839 O O . GLY A 1 105 ? 16.910 -2.107 -15.884 1.00 95.12 105 GLY A O 1
ATOM 840 N N . ARG A 1 106 ? 17.875 -2.875 -14.012 1.00 93.31 106 ARG A N 1
ATOM 841 C CA . ARG A 1 106 ? 18.887 -3.684 -14.714 1.00 93.31 106 ARG A CA 1
ATOM 842 C C . ARG A 1 106 ? 18.311 -4.989 -15.269 1.00 93.31 106 ARG A C 1
ATOM 844 O O . ARG A 1 106 ? 18.753 -5.442 -16.320 1.00 93.31 106 ARG A O 1
ATOM 851 N N . ASN A 1 107 ? 17.375 -5.605 -14.551 1.00 93.75 107 ASN A N 1
ATOM 852 C CA . ASN A 1 107 ? 16.764 -6.874 -14.929 1.00 93.75 107 ASN A CA 1
ATOM 853 C C . ASN A 1 107 ? 15.264 -6.884 -14.580 1.00 93.75 107 ASN A C 1
ATOM 855 O O . ASN A 1 107 ? 14.877 -7.447 -13.553 1.00 93.75 107 ASN A O 1
ATOM 859 N N . PRO A 1 108 ? 14.397 -6.294 -15.427 1.00 94.38 108 PRO A N 1
ATOM 860 C CA . PRO A 1 108 ? 12.973 -6.170 -15.116 1.00 94.38 108 PRO A CA 1
ATOM 861 C C . PRO A 1 108 ? 12.260 -7.500 -14.849 1.00 94.38 108 PRO A C 1
ATOM 863 O O . PRO A 1 108 ? 11.267 -7.521 -14.129 1.00 94.38 108 PRO A O 1
ATOM 866 N N . GLN A 1 109 ? 12.766 -8.617 -15.389 1.00 95.56 109 GLN A N 1
ATOM 867 C CA . GLN A 1 109 ? 12.195 -9.953 -15.174 1.00 95.56 109 GLN A CA 1
ATOM 868 C C . GLN A 1 109 ? 12.195 -10.365 -13.694 1.00 95.56 109 GLN A C 1
ATOM 870 O O . GLN A 1 109 ? 11.307 -11.101 -13.269 1.00 95.56 109 GLN A O 1
ATOM 875 N N . GLU A 1 110 ? 13.137 -9.863 -12.888 1.00 96.38 110 GLU A N 1
ATOM 876 C CA . GLU A 1 110 ? 13.194 -10.158 -11.449 1.00 96.38 110 GLU A CA 1
ATOM 877 C C . GLU A 1 110 ? 11.972 -9.636 -10.685 1.00 96.38 110 GLU A C 1
ATOM 879 O O . GLU A 1 110 ? 11.660 -10.172 -9.621 1.00 96.38 110 GLU A O 1
ATOM 884 N N . LEU A 1 111 ? 11.220 -8.673 -11.238 1.00 97.62 111 LEU A N 1
ATOM 885 C CA . LEU A 1 111 ? 9.965 -8.204 -10.647 1.00 97.62 111 LEU A CA 1
ATOM 886 C C . LEU A 1 111 ? 8.946 -9.344 -10.474 1.00 97.62 111 LEU A C 1
ATOM 888 O O . LEU A 1 111 ? 8.156 -9.323 -9.533 1.00 97.62 111 LEU A O 1
ATOM 892 N N . LEU A 1 112 ? 8.983 -10.370 -11.331 1.00 97.62 112 LEU A N 1
ATOM 893 C CA . LEU A 1 112 ? 8.071 -11.513 -11.234 1.00 97.62 112 LEU A CA 1
ATOM 894 C C . LEU A 1 112 ? 8.285 -12.341 -9.958 1.00 97.62 112 LEU A C 1
ATOM 896 O O . LEU A 1 112 ? 7.323 -12.926 -9.468 1.00 97.62 112 LEU A O 1
ATOM 900 N N . SER A 1 113 ? 9.490 -12.331 -9.371 1.00 97.12 113 SER A N 1
ATOM 901 C CA . SER A 1 113 ? 9.779 -13.035 -8.106 1.00 97.12 113 SER A CA 1
ATOM 902 C C . SER A 1 113 ? 8.985 -12.490 -6.911 1.00 97.12 113 SER A C 1
ATOM 904 O O . SER A 1 113 ? 8.841 -13.152 -5.886 1.00 97.12 113 SER A O 1
ATOM 906 N N . VAL A 1 114 ? 8.418 -11.283 -7.027 1.00 97.25 114 VAL A N 1
ATOM 907 C CA . VAL A 1 114 ? 7.526 -10.720 -6.006 1.00 97.25 114 VAL A CA 1
ATOM 908 C C . VAL A 1 114 ? 6.269 -11.577 -5.826 1.00 97.25 114 VAL A C 1
ATOM 910 O O . VAL A 1 114 ? 5.750 -11.670 -4.712 1.00 97.25 114 VAL A O 1
ATOM 913 N N . LEU A 1 115 ? 5.812 -12.246 -6.888 1.00 96.81 115 LEU A N 1
ATOM 914 C CA . LEU A 1 115 ? 4.617 -13.093 -6.869 1.00 96.81 115 LEU A CA 1
ATOM 915 C C . LEU A 1 115 ? 4.802 -14.384 -6.055 1.00 96.81 115 LEU A C 1
ATOM 917 O O . LEU A 1 115 ? 3.812 -15.002 -5.678 1.00 96.81 115 LEU A O 1
ATOM 921 N N . ASP A 1 116 ? 6.041 -14.759 -5.719 1.00 95.38 116 ASP A N 1
ATOM 922 C CA . ASP A 1 116 ? 6.320 -15.912 -4.853 1.00 95.38 116 ASP A CA 1
ATOM 923 C C . ASP A 1 116 ? 5.996 -15.627 -3.375 1.00 95.38 116 ASP A C 1
ATOM 925 O O . ASP A 1 116 ? 5.908 -16.544 -2.558 1.00 95.38 116 ASP A O 1
ATOM 929 N N . ARG A 1 117 ? 5.842 -14.347 -3.008 1.00 93.69 117 ARG A N 1
ATOM 930 C CA . ARG A 1 117 ? 5.701 -13.897 -1.612 1.00 93.69 117 ARG A CA 1
ATOM 931 C C . ARG A 1 117 ? 4.559 -12.917 -1.361 1.00 93.69 117 ARG A C 1
ATOM 933 O O . ARG A 1 117 ? 4.203 -12.712 -0.204 1.00 93.69 117 ARG A O 1
ATOM 940 N N . LEU A 1 118 ? 4.008 -12.293 -2.402 1.00 94.56 118 LEU A N 1
ATOM 941 C CA . LEU A 1 118 ? 2.852 -11.401 -2.305 1.00 94.56 118 LEU A CA 1
ATOM 942 C C . LEU A 1 118 ? 1.694 -11.921 -3.161 1.00 94.56 118 LEU A C 1
ATOM 944 O O . LEU A 1 118 ? 1.933 -12.393 -4.274 1.00 94.56 118 LEU A O 1
ATOM 948 N N . PRO A 1 119 ? 0.442 -11.797 -2.682 1.00 91.81 119 PRO A N 1
ATOM 949 C CA . PRO A 1 119 ? -0.723 -12.152 -3.476 1.00 91.81 119 PRO A CA 1
ATOM 950 C C . PRO A 1 119 ? -0.807 -11.238 -4.699 1.00 91.81 119 PRO A C 1
ATOM 952 O O . PRO A 1 119 ? -0.833 -10.008 -4.593 1.00 91.81 119 PRO A O 1
ATOM 955 N N . GLY A 1 120 ? -0.838 -11.848 -5.877 1.00 95.75 120 GLY A N 1
ATOM 956 C CA . GLY A 1 120 ? -0.872 -11.113 -7.126 1.00 95.75 120 GLY A CA 1
ATOM 957 C C . GLY A 1 120 ? -0.817 -12.010 -8.348 1.00 95.75 120 GLY A C 1
ATOM 958 O O . GLY A 1 120 ? -0.858 -13.237 -8.260 1.00 95.75 120 GLY A O 1
ATOM 959 N N . LYS A 1 121 ? -0.717 -11.378 -9.514 1.00 97.50 121 LYS A N 1
ATOM 960 C CA . LYS A 1 121 ? -0.599 -12.053 -10.805 1.00 97.50 121 LYS A CA 1
ATOM 961 C C . LYS A 1 121 ? 0.276 -11.262 -11.762 1.00 97.50 121 LYS A C 1
ATOM 963 O O . LYS A 1 121 ? 0.324 -10.035 -11.703 1.00 97.50 121 LYS A O 1
ATOM 968 N N . ARG A 1 122 ? 0.927 -11.969 -12.684 1.00 98.00 122 ARG A N 1
ATOM 969 C CA . ARG A 1 122 ? 1.544 -11.351 -13.858 1.00 98.00 122 ARG A CA 1
ATOM 970 C C . ARG A 1 122 ? 0.452 -10.824 -14.784 1.00 98.00 122 ARG A C 1
ATOM 972 O O . ARG A 1 122 ? -0.618 -11.424 -14.886 1.00 98.00 122 ARG A O 1
ATOM 979 N N . VAL A 1 123 ? 0.749 -9.726 -15.465 1.00 97.56 123 VAL A N 1
ATOM 980 C CA . VAL A 1 123 ? -0.108 -9.154 -16.496 1.00 97.56 123 VAL A CA 1
ATOM 981 C C . VAL A 1 123 ? 0.725 -8.760 -17.720 1.00 97.56 123 VAL A C 1
ATOM 983 O O . VAL A 1 123 ? 1.916 -8.470 -17.597 1.00 97.56 123 VAL A O 1
ATOM 986 N N . ASP A 1 124 ? 0.113 -8.786 -18.903 1.00 95.31 124 ASP A N 1
ATOM 987 C CA . ASP A 1 124 ? 0.787 -8.536 -20.184 1.00 95.31 124 ASP A CA 1
ATOM 988 C C . ASP A 1 124 ? 0.642 -7.065 -20.611 1.00 95.31 124 ASP A C 1
ATOM 990 O O . ASP A 1 124 ? 0.162 -6.734 -21.695 1.00 95.31 124 ASP A O 1
ATOM 994 N N . GLN A 1 125 ? 1.040 -6.165 -19.712 1.00 92.12 125 GLN A N 1
ATOM 995 C CA . GLN A 1 125 ? 1.189 -4.733 -19.958 1.00 92.12 125 GLN A CA 1
ATOM 996 C C . GLN A 1 125 ? 2.647 -4.351 -19.678 1.00 92.12 125 GLN A C 1
ATOM 998 O O . GLN A 1 125 ? 3.216 -4.800 -18.684 1.00 92.12 125 GLN A O 1
ATOM 1003 N N . ALA A 1 126 ? 3.226 -3.495 -20.528 1.00 95.88 126 ALA A N 1
ATOM 1004 C CA . ALA A 1 126 ? 4.664 -3.192 -20.552 1.00 95.88 126 ALA A CA 1
ATOM 1005 C C . ALA A 1 126 ? 5.545 -4.425 -20.854 1.00 95.88 126 ALA A C 1
ATOM 1007 O O . ALA A 1 126 ? 5.037 -5.484 -21.223 1.00 95.88 126 ALA A O 1
ATOM 1008 N N . ASP A 1 127 ? 6.870 -4.291 -20.733 1.00 95.88 127 ASP A N 1
ATOM 1009 C CA . ASP A 1 127 ? 7.774 -5.440 -20.889 1.00 95.88 127 ASP A CA 1
ATOM 1010 C C . ASP A 1 127 ? 7.578 -6.452 -19.760 1.00 95.88 127 ASP A C 1
ATOM 1012 O O . ASP A 1 127 ? 7.658 -7.660 -19.988 1.00 95.88 127 ASP A O 1
ATOM 1016 N N . ILE A 1 128 ? 7.350 -5.949 -18.539 1.00 97.50 128 ILE A N 1
ATOM 1017 C CA . ILE A 1 128 ? 7.007 -6.733 -17.352 1.00 97.50 128 ILE A CA 1
ATOM 1018 C C . ILE A 1 128 ? 5.939 -5.992 -16.553 1.00 97.50 128 ILE A C 1
ATOM 1020 O O . ILE A 1 128 ? 6.150 -4.851 -16.140 1.00 97.50 128 ILE A O 1
ATOM 1024 N N . GLY A 1 129 ? 4.827 -6.674 -16.282 1.00 98.12 129 GLY A N 1
ATOM 1025 C CA . GLY A 1 129 ? 3.735 -6.166 -15.465 1.00 98.12 129 GLY A CA 1
ATOM 1026 C C . GLY A 1 129 ? 3.302 -7.167 -14.398 1.00 98.12 129 GLY A C 1
ATOM 1027 O O . GLY A 1 129 ? 3.206 -8.371 -14.653 1.00 98.12 129 GLY A O 1
ATOM 1028 N N . ILE A 1 130 ? 3.003 -6.670 -13.199 1.00 98.62 130 ILE A N 1
ATOM 1029 C CA . ILE A 1 130 ? 2.334 -7.438 -12.142 1.00 98.62 130 ILE A CA 1
ATOM 1030 C C . ILE A 1 130 ? 1.185 -6.628 -11.545 1.00 98.62 130 ILE A C 1
ATOM 1032 O O . ILE A 1 130 ? 1.241 -5.404 -11.499 1.00 98.62 130 ILE A O 1
ATOM 1036 N N . VAL A 1 131 ? 0.159 -7.310 -11.048 1.00 98.62 131 VAL A N 1
ATOM 1037 C CA . VAL A 1 131 ? -0.884 -6.736 -10.193 1.00 98.62 131 VAL A CA 1
ATOM 1038 C C . VAL A 1 131 ? -0.784 -7.397 -8.832 1.00 98.62 131 VAL A C 1
ATOM 1040 O O . VAL A 1 131 ? -0.866 -8.621 -8.744 1.00 98.62 131 VAL A O 1
ATOM 1043 N N . LEU A 1 132 ? -0.613 -6.591 -7.791 1.00 98.38 132 LEU A N 1
ATOM 1044 C CA . LEU A 1 132 ? -0.615 -7.025 -6.398 1.00 98.38 132 LEU A CA 1
ATOM 1045 C C . LEU A 1 132 ? -1.918 -6.613 -5.727 1.00 98.38 132 LEU A C 1
ATOM 1047 O O . LEU A 1 132 ? -2.429 -5.523 -5.980 1.00 98.38 132 LEU A O 1
ATOM 1051 N N . GLU A 1 133 ? -2.429 -7.454 -4.839 1.00 96.75 133 GLU A N 1
ATOM 1052 C CA . GLU A 1 133 ? -3.562 -7.102 -3.986 1.00 96.75 133 GLU A CA 1
ATOM 1053 C C . GLU A 1 133 ? -3.032 -6.472 -2.691 1.00 96.75 133 GLU A C 1
ATOM 1055 O O . GLU A 1 133 ? -2.518 -7.163 -1.812 1.00 96.75 133 GLU A O 1
ATOM 1060 N N . ALA A 1 134 ? -3.073 -5.137 -2.602 1.00 97.50 134 ALA A N 1
ATOM 1061 C CA . ALA A 1 134 ? -2.506 -4.426 -1.456 1.00 97.50 134 ALA A CA 1
ATOM 1062 C C . ALA A 1 134 ? -3.392 -4.571 -0.217 1.00 97.50 134 ALA A C 1
ATOM 1064 O O . ALA A 1 134 ? -2.913 -4.924 0.856 1.00 97.50 134 ALA A O 1
ATOM 1065 N N . PHE A 1 135 ? -4.687 -4.346 -0.400 1.00 98.12 135 PHE A N 1
ATOM 1066 C CA . PHE A 1 135 ? -5.755 -4.766 0.499 1.00 98.12 135 PHE A CA 1
ATOM 1067 C C . PHE A 1 135 ? -6.737 -5.604 -0.314 1.00 98.12 135 PHE A C 1
ATOM 1069 O O . PHE A 1 135 ? -6.744 -5.505 -1.541 1.00 98.12 135 PHE A O 1
ATOM 1076 N N . GLU A 1 136 ? -7.601 -6.361 0.359 1.00 95.75 136 GLU A N 1
ATOM 1077 C CA . GLU A 1 136 ? -8.742 -7.002 -0.302 1.00 95.75 136 GLU A CA 1
ATOM 1078 C C . GLU A 1 136 ? -9.529 -5.963 -1.126 1.00 95.75 136 GLU A C 1
ATOM 1080 O O . GLU A 1 136 ? -9.949 -4.928 -0.607 1.00 95.75 136 GLU A O 1
ATOM 1085 N N . GLY A 1 137 ? -9.670 -6.204 -2.431 1.00 96.25 137 GLY A N 1
ATOM 1086 C CA . GLY A 1 137 ? -10.357 -5.272 -3.336 1.00 96.25 137 GLY A CA 1
ATOM 1087 C C . GLY A 1 137 ? -9.598 -3.972 -3.652 1.00 96.25 137 GLY A C 1
ATOM 1088 O O . GLY A 1 137 ? -10.196 -3.040 -4.181 1.00 96.25 137 GLY A O 1
ATOM 1089 N N . VAL A 1 138 ? -8.292 -3.889 -3.366 1.00 98.31 138 VAL A N 1
ATOM 1090 C CA . VAL A 1 138 ? -7.429 -2.750 -3.743 1.00 98.31 138 VAL A CA 1
ATOM 1091 C C . VAL A 1 138 ? -6.228 -3.249 -4.555 1.00 98.31 138 VAL A C 1
ATOM 1093 O O . VAL A 1 138 ? -5.125 -3.410 -4.014 1.00 98.31 138 VAL A O 1
ATOM 1096 N N . PRO A 1 139 ? -6.417 -3.527 -5.857 1.00 98.38 139 PRO A N 1
ATOM 1097 C CA . PRO A 1 139 ? -5.340 -3.976 -6.721 1.00 98.38 139 PRO A CA 1
ATOM 1098 C C . PRO A 1 139 ? -4.433 -2.806 -7.137 1.00 98.38 139 PRO A C 1
ATOM 1100 O O . PRO A 1 139 ? -4.890 -1.712 -7.473 1.00 98.38 139 PRO A O 1
ATOM 1103 N N . VAL A 1 140 ? -3.126 -3.059 -7.150 1.00 98.69 140 VAL A N 1
ATOM 1104 C CA . VAL A 1 140 ? -2.083 -2.112 -7.557 1.00 98.69 140 VAL A CA 1
ATOM 1105 C C . VAL A 1 140 ? -1.253 -2.752 -8.660 1.00 98.69 140 VAL A C 1
ATOM 1107 O O . VAL A 1 140 ? -0.634 -3.795 -8.450 1.00 98.69 140 VAL A O 1
ATOM 1110 N N . MET A 1 141 ? -1.241 -2.138 -9.840 1.00 98.75 141 MET A N 1
ATOM 1111 C CA . MET A 1 141 ? -0.470 -2.612 -10.986 1.00 98.75 141 MET A CA 1
ATOM 1112 C C . MET A 1 141 ? 0.894 -1.933 -11.016 1.00 98.75 141 MET A C 1
ATOM 1114 O O . MET A 1 141 ? 0.982 -0.711 -10.932 1.00 98.75 141 MET A O 1
ATOM 1118 N N . ILE A 1 142 ? 1.954 -2.715 -11.179 1.00 98.75 142 ILE A N 1
ATOM 1119 C CA . ILE A 1 142 ? 3.324 -2.243 -11.352 1.00 98.75 142 ILE A CA 1
ATOM 1120 C C . ILE A 1 142 ? 3.783 -2.639 -12.747 1.00 98.75 142 ILE A C 1
ATOM 1122 O O . ILE A 1 142 ? 3.712 -3.811 -13.113 1.00 98.75 142 ILE A O 1
ATOM 1126 N N . LEU A 1 143 ? 4.258 -1.655 -13.504 1.00 98.50 143 LEU A N 1
ATOM 1127 C CA . LEU A 1 143 ? 4.725 -1.796 -14.878 1.00 98.50 143 LEU A CA 1
ATOM 1128 C C . LEU A 1 143 ? 6.195 -1.402 -14.968 1.00 98.50 143 LEU A C 1
ATOM 1130 O O . LEU A 1 143 ? 6.598 -0.401 -14.374 1.00 98.50 143 LEU A O 1
ATOM 1134 N N . MET A 1 144 ? 6.972 -2.167 -15.728 1.00 97.38 144 MET A N 1
ATOM 1135 C CA . MET A 1 144 ? 8.387 -1.927 -15.991 1.00 97.38 144 MET A CA 1
ATOM 1136 C C . MET A 1 144 ? 8.679 -2.023 -17.487 1.00 97.38 144 MET A C 1
ATOM 1138 O O . MET A 1 144 ? 8.250 -2.968 -18.153 1.00 97.38 144 MET A O 1
ATOM 1142 N N . TRP A 1 145 ? 9.484 -1.083 -17.976 1.00 96.56 145 TRP A N 1
ATOM 1143 C CA . TRP A 1 145 ? 10.062 -1.089 -19.318 1.00 96.56 145 TRP A CA 1
ATOM 1144 C C . TRP A 1 145 ? 11.577 -1.226 -19.220 1.00 96.56 145 TRP A C 1
ATOM 1146 O O . TRP A 1 145 ? 12.223 -0.653 -18.334 1.00 96.56 145 TRP A O 1
ATOM 1156 N N . ARG A 1 146 ? 12.145 -2.032 -20.113 1.00 94.50 146 ARG A N 1
ATOM 1157 C CA . ARG A 1 146 ? 13.590 -2.202 -20.245 1.00 94.50 146 ARG A CA 1
ATOM 1158 C C . ARG A 1 146 ? 14.213 -0.905 -20.761 1.00 94.50 146 ARG A C 1
ATOM 1160 O O . ARG A 1 146 ? 13.547 -0.162 -21.473 1.00 94.5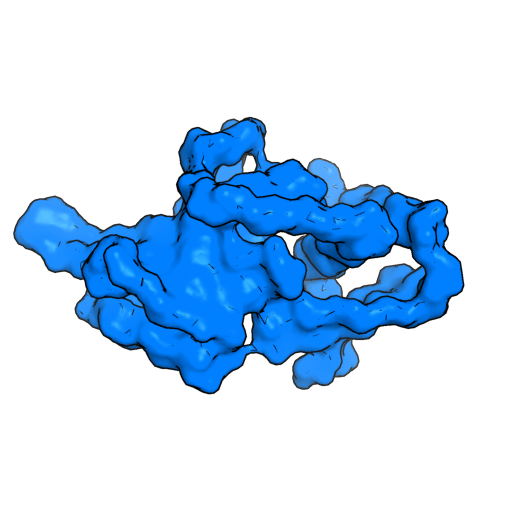0 146 ARG A O 1
ATOM 1167 N N . PRO A 1 147 ? 15.486 -0.640 -20.424 1.00 92.31 147 PRO A N 1
ATOM 1168 C CA . PRO A 1 147 ? 16.213 0.408 -21.120 1.00 92.31 147 PRO A CA 1
ATOM 1169 C C . PRO A 1 147 ? 16.327 0.062 -22.607 1.00 92.31 147 PRO A C 1
ATOM 1171 O O . PRO A 1 147 ? 16.489 -1.112 -22.961 1.00 92.31 147 PRO A O 1
ATOM 1174 N N . ASP A 1 148 ? 16.302 1.086 -23.444 1.00 89.00 148 ASP A N 1
ATOM 1175 C CA . ASP A 1 148 ? 16.619 0.995 -24.865 1.00 89.00 148 ASP A CA 1
ATOM 1176 C C . ASP A 1 148 ? 17.851 1.862 -25.189 1.00 89.00 148 ASP A C 1
ATOM 1178 O O . ASP A 1 148 ? 18.632 2.215 -24.300 1.00 89.00 148 ASP A O 1
ATOM 1182 N N . GLU A 1 149 ? 18.096 2.127 -26.473 1.00 90.62 149 GLU A N 1
ATOM 1183 C CA . GLU A 1 149 ? 19.252 2.916 -26.914 1.00 90.62 149 GLU A CA 1
ATOM 1184 C C . GLU A 1 149 ? 19.142 4.406 -26.542 1.00 90.62 149 GLU A C 1
ATOM 1186 O O . GLU A 1 149 ? 20.165 5.083 -26.423 1.00 90.62 149 GLU A O 1
ATOM 1191 N N . GLU A 1 150 ? 17.927 4.918 -26.329 1.00 89.94 150 GLU A N 1
ATOM 1192 C CA . GLU A 1 150 ? 17.637 6.340 -26.119 1.00 89.94 150 GLU A CA 1
ATOM 1193 C C . GLU A 1 150 ? 17.251 6.660 -24.663 1.00 89.94 150 GLU A C 1
ATOM 1195 O O . GLU A 1 150 ? 17.557 7.747 -24.159 1.00 89.94 150 GLU A O 1
ATOM 1200 N N . PHE A 1 151 ? 16.623 5.713 -23.960 1.00 90.62 151 PHE A N 1
ATOM 1201 C CA . PHE A 1 151 ? 16.044 5.886 -22.631 1.00 90.62 151 PHE A CA 1
ATOM 1202 C C . PHE A 1 151 ? 16.515 4.820 -21.630 1.00 90.62 151 PHE A C 1
ATOM 1204 O O . PHE A 1 151 ? 16.742 3.651 -21.942 1.00 90.62 151 PHE A O 1
ATOM 1211 N N . GLY A 1 152 ? 16.652 5.240 -20.367 1.00 93.19 152 GLY A N 1
ATOM 1212 C CA . GLY A 1 152 ? 16.918 4.330 -19.251 1.00 93.19 152 GLY A CA 1
ATOM 1213 C C . GLY A 1 152 ? 15.693 3.482 -18.873 1.00 93.19 152 GLY A C 1
ATOM 1214 O O . GLY A 1 152 ? 14.615 3.678 -19.425 1.00 93.19 152 GLY A O 1
ATOM 1215 N N . PRO A 1 153 ? 15.822 2.564 -17.896 1.00 95.94 153 PRO A N 1
ATOM 1216 C CA . PRO A 1 153 ? 14.682 1.780 -17.434 1.00 95.94 153 PRO A CA 1
ATOM 1217 C C . PRO A 1 153 ? 13.604 2.676 -16.821 1.00 95.94 153 PRO A C 1
ATOM 1219 O O . PRO A 1 153 ? 13.905 3.571 -16.023 1.00 95.94 153 PRO A O 1
ATOM 1222 N N . GLU A 1 154 ? 12.346 2.372 -17.123 1.00 96.50 154 GLU A N 1
ATOM 1223 C CA . GLU A 1 154 ? 11.193 3.098 -16.599 1.00 96.50 154 GLU A CA 1
ATOM 1224 C C . GLU A 1 154 ? 10.273 2.187 -15.790 1.00 96.50 154 GLU A C 1
ATOM 1226 O O . GLU A 1 154 ? 10.167 0.986 -16.038 1.00 96.50 154 GLU A O 1
ATOM 1231 N N . ALA A 1 155 ? 9.590 2.785 -14.814 1.00 97.81 155 ALA A N 1
ATOM 1232 C CA . ALA A 1 155 ? 8.578 2.126 -14.005 1.00 97.81 155 ALA A CA 1
ATOM 1233 C C . ALA A 1 155 ? 7.345 3.014 -13.880 1.00 97.81 155 ALA A C 1
ATOM 1235 O O . ALA A 1 155 ? 7.459 4.241 -13.793 1.00 97.81 155 ALA A O 1
ATOM 1236 N N . ASN A 1 156 ? 6.177 2.392 -13.770 1.00 98.19 156 ASN A N 1
ATOM 1237 C CA . ASN A 1 156 ? 4.942 3.080 -13.431 1.00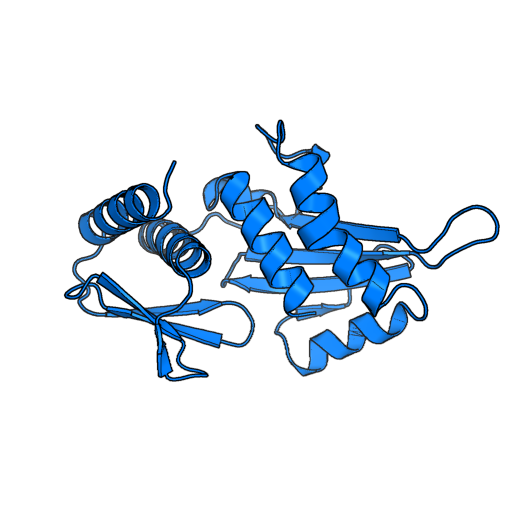 98.19 156 ASN A CA 1
ATOM 1238 C C . ASN A 1 156 ? 4.094 2.243 -12.469 1.00 98.19 156 ASN A C 1
ATOM 1240 O O . ASN A 1 156 ? 4.215 1.020 -12.419 1.00 98.19 156 ASN A O 1
ATOM 1244 N N . ILE A 1 157 ? 3.231 2.918 -11.711 1.00 98.69 157 ILE A N 1
ATOM 1245 C CA . ILE A 1 157 ? 2.245 2.278 -10.842 1.00 98.69 157 ILE A CA 1
ATOM 1246 C C . ILE A 1 157 ? 0.868 2.801 -11.234 1.00 98.69 157 ILE A C 1
ATOM 1248 O O . ILE A 1 157 ? 0.671 4.018 -11.303 1.00 98.69 157 ILE A O 1
ATOM 1252 N N . LEU A 1 158 ? -0.059 1.880 -11.481 1.00 98.75 158 LEU A N 1
ATOM 1253 C CA . LEU A 1 158 ? -1.458 2.170 -11.765 1.00 98.75 158 LEU A CA 1
ATOM 1254 C C . LEU A 1 158 ? -2.354 1.594 -10.666 1.00 98.75 158 LEU A C 1
ATOM 1256 O O . LEU A 1 158 ? -2.006 0.614 -10.003 1.00 98.75 158 LEU A O 1
ATOM 1260 N N . PHE A 1 159 ? -3.530 2.186 -10.510 1.00 98.62 159 PHE A N 1
ATOM 1261 C CA . PHE A 1 159 ? -4.526 1.790 -9.519 1.00 98.62 159 PHE A CA 1
ATOM 1262 C C . PHE A 1 159 ? -5.876 1.608 -10.198 1.00 98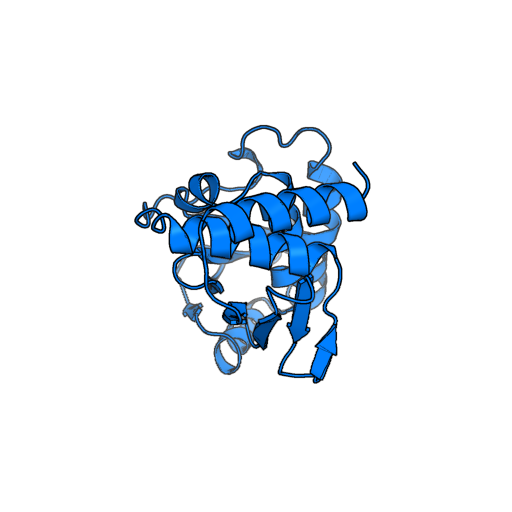.62 159 PHE A C 1
ATOM 1264 O O . PHE A 1 159 ? -6.211 2.392 -11.083 1.00 98.62 159 PHE A O 1
ATOM 1271 N N . ASP A 1 160 ? -6.666 0.622 -9.780 1.00 98.56 160 ASP A N 1
ATOM 1272 C CA . ASP A 1 160 ? -8.069 0.574 -10.198 1.00 98.56 160 ASP A CA 1
ATOM 1273 C C . ASP A 1 160 ? -8.787 1.840 -9.708 1.00 98.56 160 ASP A C 1
ATOM 1275 O O . ASP A 1 160 ? -8.617 2.238 -8.553 1.00 98.56 160 ASP A O 1
ATOM 1279 N N . ARG A 1 161 ? -9.598 2.477 -10.558 1.00 98.44 161 ARG A N 1
ATOM 1280 C CA . ARG A 1 161 ? -10.306 3.726 -10.236 1.00 98.44 161 ARG A CA 1
ATOM 1281 C C . ARG A 1 161 ? -11.166 3.623 -8.975 1.00 98.44 161 ARG A C 1
ATOM 1283 O O . ARG A 1 161 ? -11.334 4.631 -8.294 1.00 98.44 161 ARG A O 1
ATOM 1290 N N . SER A 1 162 ? -11.654 2.438 -8.608 1.00 98.31 162 SER A N 1
ATOM 1291 C CA . SER A 1 162 ? -12.394 2.216 -7.355 1.00 98.31 162 SER A CA 1
ATOM 1292 C C . SER A 1 162 ? -11.625 2.680 -6.107 1.00 98.31 162 SER A C 1
ATOM 1294 O O . SER A 1 162 ? -12.250 3.088 -5.124 1.00 98.31 162 SER A O 1
ATOM 1296 N N . ILE A 1 163 ? -10.285 2.736 -6.158 1.00 98.38 163 ILE A N 1
ATOM 1297 C CA . ILE A 1 163 ? -9.437 3.214 -5.061 1.00 98.38 163 ILE A CA 1
ATOM 1298 C C . ILE A 1 163 ? -9.790 4.635 -4.608 1.00 98.38 163 ILE A C 1
ATOM 1300 O O . ILE A 1 163 ? -9.665 4.939 -3.424 1.00 98.38 163 ILE A O 1
ATOM 1304 N N . THR A 1 164 ? -10.273 5.503 -5.506 1.00 97.69 164 THR A N 1
ATOM 1305 C CA . THR A 1 164 ? -10.622 6.892 -5.163 1.00 97.69 164 THR A CA 1
ATOM 1306 C C . THR A 1 164 ? -11.889 6.981 -4.312 1.00 97.69 164 THR A C 1
ATOM 1308 O O . THR A 1 164 ? -12.162 8.021 -3.720 1.00 97.69 164 THR A O 1
ATOM 1311 N N . GLY A 1 165 ? -12.676 5.900 -4.246 1.00 97.38 165 GLY A N 1
ATOM 1312 C CA . GLY A 1 165 ? -13.782 5.753 -3.300 1.00 97.38 165 GLY A CA 1
ATOM 1313 C C . GLY A 1 165 ? -13.333 5.315 -1.901 1.00 97.38 165 GLY A C 1
ATOM 1314 O O . GLY A 1 165 ? -14.112 5.425 -0.954 1.00 97.38 165 GLY A O 1
ATOM 1315 N N . ILE A 1 166 ? -12.090 4.838 -1.766 1.00 98.00 166 ILE A N 1
ATOM 1316 C CA . ILE A 1 166 ? -11.527 4.308 -0.518 1.00 98.00 166 ILE A CA 1
ATOM 1317 C C . ILE A 1 166 ? -10.558 5.313 0.107 1.00 98.00 166 ILE A C 1
ATOM 1319 O O . ILE A 1 166 ? -10.643 5.616 1.295 1.00 98.00 166 ILE A O 1
ATOM 1323 N N . PHE A 1 167 ? -9.647 5.837 -0.708 1.00 98.12 167 PHE A N 1
ATOM 1324 C CA . PHE A 1 167 ? -8.491 6.607 -0.281 1.00 98.12 167 PHE A CA 1
ATOM 1325 C C . PHE A 1 167 ? -8.449 7.974 -0.954 1.00 98.12 167 PHE A C 1
ATOM 1327 O O . PHE A 1 167 ? -8.791 8.128 -2.128 1.00 98.12 167 PHE A O 1
ATOM 1334 N N . CYS A 1 168 ? -7.964 8.972 -0.215 1.00 96.56 168 CYS A N 1
ATOM 1335 C CA . CYS A 1 168 ? -7.607 10.254 -0.809 1.00 96.56 168 CYS A CA 1
ATOM 1336 C C . CYS A 1 168 ? -6.262 10.159 -1.555 1.00 96.56 168 CYS A C 1
ATOM 1338 O O . CYS A 1 168 ? -5.502 9.206 -1.392 1.00 96.56 168 CYS A O 1
ATOM 1340 N N . THR A 1 169 ? -5.919 11.166 -2.358 1.00 96.62 169 THR A N 1
ATOM 1341 C CA . THR A 1 169 ? -4.672 11.158 -3.147 1.00 96.62 169 THR A CA 1
ATOM 1342 C C . THR A 1 169 ? -3.415 11.052 -2.285 1.00 96.62 169 THR A C 1
ATOM 1344 O O . THR A 1 169 ? -2.463 10.379 -2.677 1.00 96.62 169 THR A O 1
ATOM 1347 N N . GLU A 1 170 ? -3.406 11.658 -1.095 1.00 96.12 170 GLU A N 1
ATOM 1348 C CA . GLU A 1 170 ? -2.293 11.519 -0.151 1.00 96.12 170 GLU A CA 1
ATOM 1349 C C . GLU A 1 170 ? -2.104 10.062 0.288 1.00 96.12 170 GLU A C 1
ATOM 1351 O O . GLU A 1 170 ? -0.987 9.544 0.223 1.00 96.12 170 GLU A O 1
ATOM 1356 N N . ASP A 1 171 ? -3.195 9.383 0.643 1.00 97.56 171 ASP A N 1
ATOM 1357 C CA . ASP A 1 171 ? -3.188 7.968 1.015 1.00 97.56 171 ASP A CA 1
ATOM 1358 C C . ASP A 1 171 ? -2.702 7.090 -0.141 1.00 97.56 171 ASP A C 1
ATOM 1360 O O . ASP A 1 171 ? -1.850 6.230 0.063 1.00 97.56 171 ASP A O 1
ATOM 1364 N N . ILE A 1 172 ? -3.165 7.342 -1.372 1.00 98.56 172 ILE A N 1
ATOM 1365 C CA . ILE A 1 172 ? -2.729 6.596 -2.565 1.00 98.56 172 ILE A CA 1
ATOM 1366 C C . ILE A 1 172 ? -1.219 6.769 -2.791 1.00 98.56 172 ILE A C 1
ATOM 1368 O O . ILE A 1 172 ? -0.515 5.805 -3.090 1.00 98.56 172 ILE A O 1
ATOM 1372 N N . VAL A 1 173 ? -0.682 7.979 -2.600 1.00 98.12 173 VAL A N 1
ATOM 1373 C CA . VAL A 1 173 ? 0.761 8.249 -2.723 1.00 98.12 173 VAL A CA 1
ATOM 1374 C C . VAL A 1 173 ? 1.561 7.531 -1.634 1.00 98.12 173 VAL A C 1
ATOM 1376 O O . VAL A 1 173 ? 2.633 6.989 -1.922 1.00 98.12 173 VAL A O 1
ATOM 1379 N N . VAL A 1 174 ? 1.063 7.509 -0.394 1.00 97.88 174 VAL A N 1
ATOM 1380 C CA . VAL A 1 174 ? 1.686 6.764 0.712 1.00 97.88 174 VAL A CA 1
ATOM 1381 C C . VAL A 1 174 ? 1.641 5.260 0.438 1.00 97.88 174 VAL A C 1
ATOM 1383 O O . VAL A 1 174 ? 2.679 4.602 0.533 1.00 97.88 174 VAL A O 1
ATOM 1386 N N . LEU A 1 175 ? 0.484 4.732 0.033 1.00 98.56 175 LEU A N 1
ATOM 1387 C CA . LEU A 1 175 ? 0.275 3.334 -0.334 1.00 98.56 175 LEU A CA 1
ATOM 1388 C C . LEU A 1 175 ? 1.254 2.903 -1.427 1.00 98.56 175 LEU A C 1
ATOM 1390 O O . LEU A 1 175 ? 1.959 1.912 -1.258 1.00 98.56 175 LEU A O 1
ATOM 1394 N N . ALA A 1 176 ? 1.360 3.681 -2.505 1.00 98.56 176 ALA A N 1
ATOM 1395 C CA . ALA A 1 176 ? 2.283 3.419 -3.605 1.00 98.56 176 ALA A CA 1
ATOM 1396 C C . ALA A 1 176 ? 3.739 3.313 -3.131 1.00 98.56 176 ALA A C 1
ATOM 1398 O O . ALA A 1 176 ? 4.482 2.440 -3.578 1.00 98.56 176 ALA A O 1
ATOM 1399 N N . GLY A 1 177 ? 4.142 4.183 -2.200 1.00 98.38 177 GLY A N 1
ATOM 1400 C CA . GLY A 1 177 ? 5.473 4.136 -1.607 1.00 98.38 177 GLY A CA 1
ATOM 1401 C C . GLY A 1 177 ? 5.686 2.889 -0.750 1.00 98.38 177 GLY A C 1
ATOM 1402 O O . GLY A 1 177 ? 6.756 2.287 -0.801 1.00 98.38 177 GLY A O 1
ATOM 1403 N N . ILE A 1 178 ? 4.683 2.463 0.022 1.00 98.12 178 ILE A N 1
ATOM 1404 C CA . ILE A 1 178 ? 4.768 1.225 0.811 1.00 98.12 178 ILE A CA 1
ATOM 1405 C C . ILE A 1 178 ? 4.865 0.010 -0.113 1.00 98.12 178 ILE A C 1
ATOM 1407 O O . ILE A 1 178 ? 5.758 -0.810 0.084 1.00 98.12 178 ILE A O 1
ATOM 1411 N N . VAL A 1 179 ? 4.010 -0.068 -1.139 1.00 98.25 179 VAL A N 1
ATOM 1412 C CA . VAL A 1 179 ? 4.038 -1.139 -2.145 1.00 98.25 179 VAL A CA 1
ATOM 1413 C C . VAL A 1 179 ? 5.420 -1.220 -2.784 1.00 98.25 179 VAL A C 1
ATOM 1415 O O . VAL A 1 179 ? 6.019 -2.287 -2.771 1.00 98.25 179 VAL A O 1
ATOM 1418 N N . ALA A 1 180 ? 5.979 -0.095 -3.241 1.00 98.12 180 ALA A N 1
ATOM 1419 C CA . ALA A 1 180 ? 7.310 -0.048 -3.847 1.00 98.12 180 ALA A CA 1
ATOM 1420 C C . ALA A 1 180 ? 8.428 -0.569 -2.927 1.00 98.12 180 ALA A C 1
ATOM 1422 O O . ALA A 1 180 ? 9.351 -1.224 -3.401 1.00 98.12 180 ALA A O 1
ATOM 1423 N N . ASN A 1 181 ? 8.350 -0.304 -1.617 1.00 96.06 181 ASN A N 1
ATOM 1424 C CA . ASN A 1 181 ? 9.316 -0.818 -0.636 1.00 96.06 181 ASN A CA 1
ATOM 1425 C C . ASN A 1 181 ? 9.104 -2.300 -0.295 1.00 96.06 181 ASN A C 1
ATOM 1427 O O . ASN A 1 181 ? 10.007 -2.930 0.251 1.00 96.06 181 ASN A O 1
ATOM 1431 N N . GLN A 1 182 ? 7.917 -2.834 -0.576 1.00 94.50 182 GLN A N 1
ATOM 1432 C CA . GLN A 1 182 ? 7.595 -4.245 -0.406 1.00 94.50 182 GLN A CA 1
ATOM 1433 C C . GLN A 1 182 ? 7.903 -5.065 -1.650 1.00 94.50 182 GLN A C 1
ATOM 1435 O O . GLN A 1 182 ? 7.860 -6.286 -1.543 1.00 94.50 182 GLN A O 1
ATOM 1440 N N . LEU A 1 183 ? 8.226 -4.453 -2.797 1.00 94.06 183 LEU A N 1
ATOM 1441 C CA . LEU A 1 183 ? 8.709 -5.168 -3.980 1.00 94.06 183 LEU A CA 1
ATOM 1442 C C . LEU A 1 183 ? 10.131 -5.657 -3.795 1.00 94.06 183 LEU A C 1
ATOM 1444 O O . LEU A 1 183 ? 10.929 -5.114 -3.008 1.00 94.06 183 LEU A O 1
#

Radius of gyration: 16.87 Å; Cα contacts (8 Å, |Δi|>4): 303; chains: 1; bounding box: 39×35×50 Å

pLDDT: mean 95.7, std 3.69, range [62.12, 98.75]

Secondary structure (DSSP, 8-state):
--HHHHHHHHHHHHHHH---SEEEEEETTEEEEEETTTTEEEETTTTEEPPHHHHHHHHHHHHHHHH-PPPP--PEEEGGGSTT-TTTHHHHIIIIIHHHHHHHTT-GGGGGGGGGTSSEEEESSSSEEEEEEEETTEEEEEEEE---SS---EEEEEEEGGGGGT--HHHHHHHHHHHHHH-